Protein AF-A0A3Q0CGG8-F1 (afdb_monomer)

Mean predicted aligned error: 12.76 Å

Nearest PDB structures (foldseek):
  9c6l-assembly2_D  TM=8.093E-01  e=1.001E-08  Yasminevirus sp. GU-2018
  9c6m-assembly1_B  TM=7.847E-01  e=1.728E-08  Yasminevirus sp. GU-2018
  9c6m-assembly1_C  TM=7.342E-01  e=2.340E-08  Yasminevirus sp. GU-2018
  3psq-assembly2_B  TM=1.780E-01  e=1.552E+00  Streptococcus pyogenes serotype M1

Radius of gyration: 20.28 Å; Cα contacts (8 Å, |Δi|>4): 392; chains: 1; bounding box: 43×55×61 Å

Solvent-accessible surface area (backbone atoms only — not comparable to full-atom values): 15406 Å² total; per-residue (Å²): 131,83,64,74,51,63,44,26,54,49,70,79,73,59,51,52,41,74,96,72,97,70,86,81,80,77,81,84,77,78,78,92,79,82,86,84,85,84,84,81,84,75,87,78,84,75,93,71,96,78,80,92,69,94,70,82,63,80,65,85,78,79,85,77,87,41,77,74,81,54,52,86,82,35,79,91,40,44,72,61,41,56,27,41,42,78,90,81,40,31,30,36,33,46,44,66,36,92,85,45,90,75,34,30,29,38,29,53,42,53,49,78,80,46,52,78,38,43,33,20,61,46,23,35,91,36,88,84,22,54,58,53,32,43,38,95,91,41,68,34,61,30,34,27,56,68,67,69,56,60,61,82,86,73,62,60,101,42,74,68,43,42,50,49,34,45,71,73,34,66,82,30,30,54,60,26,39,32,36,40,32,81,86,73,50,50,50,66,51,42,36,62,82,71,76,40,83,76,69,50,97,73,24,39,68,30,59,26,30,28,35,30,48,37,81,52,91,86,52,98,71,87,63,57,82,88,39,53,68,42,54,48,51,77,45,46,74,42,72,38,76,23,49,43,70,56,71,80,79,132

Sequence (250 aa):
MSRLGSVQRKMPCVFVTEVKAEPSAKREHQVPGGVGCWARARPTLRCGPGALQNKVIEVTFPYITGWVPVEKNSKQYCWHSSVVNYEFGIALVLRHDPDEPGLLEISAVPLSELLEQTLELIGTNINGNPYGLGSKKYPLHFLIPHGAFQVRNLPALKHNDLLSWFEDCREGKIEGIVWHCGDGCLIKVHRHHLGLCWPLPDTYMNSKPVIVNMNLNKYDCAFDNECLFNQFLKIDKQKFDRLKDIMLDV

pLDDT: mean 72.42, std 25.02, range [21.66, 97.5]

Secondary structure (DSSP, 8-state):
---EEEEEE------B---------TTSS------PPP---------------------------------TT-TTTHHHHHSEETTTTEEEEEEE-SSSTT-EEEEEEEGGGGTT-BEEEEETTSTT-TT--S-SSS--EEEEETTSSB-SSPPPSSHHHHHHHHHH-STT-SSEEEEEETTS-EEEEEGGGGT--SS-SS-TTTTS-EEEE--GGG------TTSHHHHHHHTTT-EESSGGG-----

Foldseek 3Di:
DFDWDFKFFDDDFDAWDADDDDDDPPPPDDDDDDDDDDDDDDDPDDDDDDDPDPDQDFDDDPDDHDDDPPPCPDPVPVLQNLQADVVQQWGWAWAADPPDPQEIETEIDHVVVCHRFGKGKAWDPPPPRLLLHEYPVGIDIHIYTGRRGTDDDDFDPDLVSLLCCLPPPLQNLGQWMWIQTPVRTIGIDGLVSNVHDPSDPHGSQQQTKYAYAHVCPVPPDPDDCSGPSNQSVVQHGPIDNGNNPDYRDD

Structure (mmCIF, N/CA/C/O backbone):
data_AF-A0A3Q0CGG8-F1
#
_entry.id   AF-A0A3Q0CGG8-F1
#
loop_
_atom_site.group_PDB
_atom_site.id
_atom_site.type_symbol
_atom_site.label_atom_id
_atom_site.label_alt_id
_atom_site.label_comp_id
_atom_site.label_asym_id
_atom_site.label_entity_id
_atom_site.label_seq_id
_atom_site.pdbx_PDB_ins_code
_atom_site.Cartn_x
_atom_site.Cartn_y
_atom_site.Cartn_z
_atom_site.occupancy
_atom_site.B_iso_or_equiv
_atom_site.auth_seq_id
_atom_site.auth_comp_id
_atom_site.auth_asym_id
_atom_site.auth_atom_id
_atom_site.pdbx_PDB_model_num
ATOM 1 N N . MET A 1 1 ? 24.441 9.201 -20.270 1.00 42.69 1 MET A N 1
ATOM 2 C CA . MET A 1 1 ? 23.264 8.737 -19.507 1.00 42.69 1 MET A CA 1
ATOM 3 C C . MET A 1 1 ? 23.348 9.368 -18.133 1.00 42.69 1 MET A C 1
ATOM 5 O O . MET A 1 1 ? 24.339 9.135 -17.449 1.00 42.69 1 MET A O 1
ATOM 9 N N . SER A 1 2 ? 22.397 10.234 -17.780 1.00 47.12 2 SER A N 1
ATOM 10 C CA . SER A 1 2 ? 22.255 10.755 -16.416 1.00 47.12 2 SER A CA 1
ATOM 11 C C . SER A 1 2 ? 22.187 9.576 -15.439 1.00 47.12 2 SER A C 1
ATOM 13 O O . SER A 1 2 ? 21.594 8.540 -15.748 1.00 47.12 2 SER A O 1
ATOM 15 N N . ARG A 1 3 ? 22.873 9.676 -14.294 1.00 51.47 3 ARG A N 1
ATOM 16 C CA . ARG A 1 3 ? 22.827 8.622 -13.273 1.00 51.47 3 ARG A CA 1
ATOM 17 C C . ARG A 1 3 ? 21.412 8.598 -12.691 1.00 51.47 3 ARG A C 1
ATOM 19 O O . ARG A 1 3 ? 20.988 9.574 -12.075 1.00 51.47 3 ARG A O 1
ATOM 26 N N . LEU A 1 4 ? 20.691 7.504 -12.924 1.00 52.06 4 LEU A N 1
ATOM 27 C CA . LEU A 1 4 ? 19.404 7.241 -12.284 1.00 52.06 4 LEU A CA 1
ATOM 28 C C . LEU A 1 4 ? 19.644 7.074 -10.781 1.00 52.06 4 LEU A C 1
ATOM 30 O O . LEU A 1 4 ? 20.567 6.362 -10.384 1.00 52.06 4 LEU A O 1
ATOM 34 N N . GLY A 1 5 ? 18.850 7.760 -9.964 1.00 59.69 5 GLY A N 1
ATOM 35 C CA . GLY A 1 5 ? 18.873 7.646 -8.511 1.00 59.69 5 GLY A CA 1
ATOM 36 C C . GLY A 1 5 ? 17.892 6.586 -8.010 1.00 59.69 5 GLY A C 1
ATOM 37 O O . GLY A 1 5 ? 17.684 5.554 -8.650 1.00 59.69 5 GLY A O 1
ATOM 38 N N . SER A 1 6 ? 17.312 6.824 -6.833 1.00 67.44 6 SER A N 1
ATOM 39 C CA . SER A 1 6 ? 16.415 5.874 -6.173 1.00 67.44 6 SER A CA 1
ATOM 40 C C . SER A 1 6 ? 15.140 5.619 -6.980 1.00 67.44 6 SER A C 1
ATOM 42 O O . SER A 1 6 ? 14.651 6.476 -7.723 1.00 67.44 6 SER A O 1
ATOM 44 N N . VAL A 1 7 ? 14.590 4.414 -6.823 1.00 62.56 7 VAL A N 1
ATOM 45 C CA . VAL A 1 7 ? 13.396 3.980 -7.548 1.00 62.56 7 VAL A CA 1
ATOM 46 C C . VAL A 1 7 ? 12.324 3.569 -6.569 1.00 62.56 7 VAL A C 1
ATOM 48 O O . VAL A 1 7 ? 12.536 2.768 -5.657 1.00 62.56 7 VAL A O 1
ATOM 51 N N . GLN A 1 8 ? 11.150 4.134 -6.780 1.00 70.00 8 GLN A N 1
ATOM 52 C CA . GLN A 1 8 ? 9.995 3.921 -5.935 1.00 70.00 8 GLN A CA 1
ATOM 53 C C . GLN A 1 8 ? 8.867 3.336 -6.767 1.00 70.00 8 GLN A C 1
ATOM 55 O O . GLN A 1 8 ? 8.722 3.613 -7.962 1.00 70.00 8 GLN A O 1
ATOM 60 N N . ARG A 1 9 ? 8.036 2.527 -6.118 1.00 64.44 9 ARG A N 1
ATOM 61 C CA . ARG A 1 9 ? 6.768 2.118 -6.703 1.00 64.44 9 ARG A CA 1
ATOM 62 C C . ARG A 1 9 ? 5.898 3.355 -6.929 1.00 64.44 9 ARG A C 1
ATOM 64 O O . ARG A 1 9 ? 5.747 4.175 -6.027 1.00 64.44 9 ARG A O 1
ATOM 71 N N . LYS A 1 10 ? 5.253 3.453 -8.095 1.00 56.97 10 LYS A N 1
ATOM 72 C CA . LYS A 1 10 ? 4.158 4.407 -8.263 1.00 56.97 10 LYS A CA 1
ATOM 73 C C . LYS A 1 10 ? 2.966 3.910 -7.457 1.00 56.97 10 LYS A C 1
ATOM 75 O O . LYS A 1 10 ? 2.415 2.838 -7.720 1.00 56.97 10 LYS A O 1
ATOM 80 N N . MET A 1 11 ? 2.582 4.714 -6.487 1.00 56.97 11 MET A N 1
ATOM 81 C CA . MET A 1 11 ? 1.273 4.663 -5.872 1.00 56.97 11 MET A CA 1
ATOM 82 C C . MET A 1 11 ? 0.514 5.948 -6.250 1.00 56.97 11 MET A C 1
ATOM 84 O O . MET A 1 11 ? 1.140 6.960 -6.613 1.00 56.97 11 MET A O 1
ATOM 88 N N . PRO A 1 12 ? -0.821 5.904 -6.351 1.00 42.62 12 PRO A N 1
ATOM 89 C CA . PRO A 1 12 ? -1.597 7.096 -6.643 1.00 42.62 12 PRO A CA 1
ATOM 90 C C . PRO A 1 12 ? -1.679 7.988 -5.391 1.00 42.62 12 PRO A C 1
ATOM 92 O O . PRO A 1 12 ? -2.458 7.731 -4.479 1.00 42.62 12 PRO A O 1
ATOM 95 N N . CYS A 1 13 ? -0.860 9.044 -5.381 1.00 39.50 13 CYS A N 1
ATOM 96 C CA . CYS A 1 13 ? -0.643 9.909 -4.222 1.00 39.50 13 CYS A CA 1
ATOM 97 C C . CYS A 1 13 ? -1.776 10.913 -4.001 1.00 39.50 13 CYS A C 1
ATOM 99 O O . CYS A 1 13 ? -2.309 11.469 -4.966 1.00 39.50 13 CYS A O 1
ATOM 101 N N . VAL A 1 14 ? -2.055 11.218 -2.729 1.00 38.19 14 VAL A N 1
ATOM 102 C CA . VAL A 1 14 ? -3.017 12.240 -2.304 1.00 38.19 14 VAL A CA 1
ATOM 103 C C . VAL A 1 14 ? -2.503 12.915 -1.005 1.00 38.19 14 VAL A C 1
ATOM 105 O O . VAL A 1 14 ? -2.786 12.442 0.087 1.00 38.19 14 VAL A O 1
ATOM 108 N N . PHE A 1 15 ? -1.788 14.044 -1.174 1.00 40.25 15 PHE A N 1
ATOM 109 C CA . PHE A 1 15 ? -1.431 15.108 -0.194 1.00 40.25 15 PHE A CA 1
ATOM 110 C C . PHE A 1 15 ? -0.190 14.988 0.736 1.00 40.25 15 PHE A C 1
ATOM 112 O O . PHE A 1 15 ? 0.387 13.927 0.954 1.00 40.25 15 PHE A O 1
ATOM 119 N N . VAL A 1 16 ? 0.232 16.167 1.237 1.00 36.44 16 VAL A N 1
ATOM 120 C CA . VAL A 1 16 ? 1.409 16.490 2.083 1.00 36.44 16 VAL A CA 1
ATOM 121 C C . VAL A 1 16 ? 0.923 17.057 3.428 1.00 36.44 16 VAL A C 1
ATOM 123 O O . VAL A 1 16 ? -0.016 17.853 3.424 1.00 36.44 16 VAL A O 1
ATOM 126 N N . THR A 1 17 ? 1.555 16.704 4.556 1.00 33.47 17 THR A N 1
ATOM 127 C CA . THR A 1 17 ? 1.173 17.162 5.913 1.00 33.47 17 THR A CA 1
ATOM 128 C C . THR A 1 17 ? 2.247 18.016 6.628 1.00 33.47 17 THR A C 1
ATOM 130 O O . THR A 1 17 ? 3.376 17.586 6.819 1.00 33.47 17 THR A O 1
ATOM 133 N N . GLU A 1 18 ? 1.858 19.205 7.101 1.00 34.34 18 GLU A N 1
ATOM 134 C CA . GLU A 1 18 ? 2.540 20.186 7.997 1.00 34.34 18 GLU A CA 1
ATOM 135 C C . GLU A 1 18 ? 1.549 20.885 8.990 1.00 34.34 18 GLU A C 1
ATOM 137 O O . GLU A 1 18 ? 0.936 21.907 8.689 1.00 34.34 18 GLU A O 1
ATOM 142 N N . VAL A 1 19 ? 1.317 20.370 10.198 1.00 32.19 19 VAL A N 1
ATOM 143 C CA . VAL A 1 19 ? 0.316 20.989 11.099 1.00 32.19 19 VAL A CA 1
ATOM 144 C C . VAL A 1 19 ? 0.763 22.393 11.550 1.00 32.19 19 VAL A C 1
ATOM 146 O O . VAL A 1 19 ? 1.672 22.518 12.366 1.00 32.19 19 VAL A O 1
ATOM 149 N N . LYS A 1 20 ? 0.093 23.453 11.069 1.00 29.92 20 LYS A N 1
ATOM 150 C CA . LYS A 1 20 ? 0.252 24.836 11.555 1.00 29.92 20 LYS A CA 1
ATOM 151 C C . LYS A 1 20 ? -1.093 25.445 11.939 1.00 29.92 20 LYS A C 1
ATOM 153 O O . LYS A 1 20 ? -2.011 25.524 11.127 1.00 29.92 20 LYS A O 1
ATOM 158 N N . ALA A 1 21 ? -1.199 25.902 13.185 1.00 29.88 21 ALA A N 1
ATOM 159 C CA . ALA A 1 21 ? -2.308 26.729 13.641 1.00 29.88 21 ALA A CA 1
ATOM 160 C C . ALA A 1 21 ? -2.026 28.189 13.255 1.00 29.88 21 ALA A C 1
ATOM 162 O O . ALA A 1 21 ? -1.298 28.877 13.966 1.00 29.88 21 ALA A O 1
ATOM 163 N N . GLU A 1 22 ? -2.582 28.664 12.138 1.00 28.92 22 GLU A N 1
ATOM 164 C CA . GLU A 1 22 ? -2.515 30.086 11.774 1.00 28.92 22 GLU A CA 1
ATOM 165 C C . GLU A 1 22 ? -3.911 30.728 11.678 1.00 28.92 22 GLU A C 1
ATOM 167 O O . GLU A 1 22 ? -4.827 30.138 11.092 1.00 28.92 22 GLU A O 1
ATOM 172 N N . PRO A 1 23 ? -4.106 31.950 12.218 1.00 28.86 23 PRO A N 1
ATOM 173 C CA . PRO A 1 23 ? -5.325 32.724 12.011 1.00 28.86 23 PRO A CA 1
ATOM 174 C C . PRO A 1 23 ? -5.500 33.083 10.528 1.00 28.86 23 PRO A C 1
ATOM 176 O O . PRO A 1 23 ? -4.614 33.646 9.889 1.00 28.86 23 PRO A O 1
ATOM 179 N N . SER A 1 24 ? -6.668 32.773 9.963 1.00 32.66 24 SER A N 1
ATOM 180 C CA . SER A 1 24 ? -6.966 33.001 8.545 1.00 32.66 24 SER A CA 1
ATOM 181 C C . SER A 1 24 ? -7.125 34.493 8.219 1.00 32.66 24 SER A C 1
ATOM 183 O O . SER A 1 24 ? -8.159 35.085 8.516 1.00 32.66 24 SER A O 1
ATOM 185 N N . ALA A 1 25 ? -6.149 35.083 7.523 1.00 36.94 25 ALA A N 1
ATOM 186 C CA . ALA A 1 25 ? -6.249 36.437 6.957 1.00 36.94 25 ALA A CA 1
ATOM 187 C C . ALA A 1 25 ? -6.932 36.484 5.567 1.00 36.94 25 ALA A C 1
ATOM 189 O O . ALA A 1 25 ? -7.026 37.536 4.943 1.00 36.94 25 ALA A O 1
ATOM 190 N N . LYS A 1 26 ? -7.423 35.353 5.037 1.00 33.88 26 LYS A N 1
ATOM 191 C CA . LYS A 1 26 ? -7.908 35.256 3.641 1.00 33.88 26 LYS A CA 1
ATOM 192 C C . LYS A 1 26 ? -9.395 35.583 3.426 1.00 33.88 26 LYS A C 1
ATOM 194 O O . LYS A 1 26 ? -9.895 35.380 2.322 1.00 33.88 26 LYS A O 1
ATOM 199 N N . ARG A 1 27 ? -10.116 36.099 4.429 1.00 39.91 27 ARG A N 1
ATOM 200 C CA . ARG A 1 27 ? -11.557 36.410 4.297 1.00 39.91 27 ARG A CA 1
ATOM 201 C C . ARG A 1 27 ? -11.890 37.800 3.745 1.00 39.91 27 ARG A C 1
ATOM 203 O O . ARG A 1 27 ? -13.068 38.081 3.580 1.00 39.91 27 ARG A O 1
ATOM 210 N N . GLU A 1 28 ? -10.918 38.654 3.430 1.00 34.25 28 GLU A N 1
ATOM 211 C CA . GLU A 1 28 ? -11.246 40.028 3.011 1.00 34.25 28 GLU A CA 1
ATOM 212 C C . GLU A 1 28 ? -11.469 40.217 1.498 1.00 34.25 28 GLU A C 1
ATOM 214 O O . GLU A 1 28 ? -12.032 41.232 1.111 1.00 34.25 28 GLU A O 1
ATOM 219 N N . HIS A 1 29 ? -11.064 39.281 0.624 1.00 33.12 29 HIS A N 1
ATOM 220 C CA . HIS A 1 29 ? -10.959 39.581 -0.822 1.00 33.12 29 HIS A CA 1
ATOM 221 C C . HIS A 1 29 ? -11.596 38.556 -1.783 1.00 33.12 29 HIS A C 1
ATOM 223 O O . HIS A 1 29 ? -11.268 38.550 -2.969 1.00 33.12 29 HIS A O 1
ATOM 229 N N . GLN A 1 30 ? -12.522 37.699 -1.338 1.00 28.81 30 GLN A N 1
ATOM 230 C CA . GLN A 1 30 ? -13.277 36.852 -2.276 1.00 28.81 30 GLN A CA 1
ATOM 231 C C . GLN A 1 30 ? -14.632 37.468 -2.635 1.00 28.81 30 GLN A C 1
ATOM 233 O O . GLN A 1 30 ? -15.574 37.454 -1.848 1.00 28.81 30 GLN A O 1
ATOM 238 N N . VAL A 1 31 ? -14.718 37.985 -3.864 1.00 28.20 31 VAL A N 1
ATOM 239 C CA . VAL A 1 31 ? -15.980 38.329 -4.529 1.00 28.20 31 VAL A CA 1
ATOM 240 C C . VAL A 1 31 ? -16.682 37.021 -4.930 1.00 28.20 31 VAL A C 1
ATOM 242 O O . VAL A 1 31 ? -16.033 36.151 -5.517 1.00 28.20 31 VAL A O 1
ATOM 245 N N . PRO A 1 32 ? -17.980 36.832 -4.635 1.00 38.81 32 PRO A N 1
ATOM 246 C CA . PRO A 1 32 ? -18.670 35.588 -4.946 1.00 38.81 32 PRO A CA 1
ATOM 247 C C . PRO A 1 32 ? -19.080 35.563 -6.423 1.00 38.81 32 PRO A C 1
ATOM 249 O O . PRO A 1 32 ? -19.942 36.328 -6.850 1.00 38.81 32 PRO A O 1
ATOM 252 N N . GLY A 1 33 ? -18.499 34.658 -7.213 1.00 26.14 33 GLY A N 1
ATOM 253 C CA . GLY A 1 33 ? -19.004 34.390 -8.558 1.00 26.14 33 GLY A CA 1
ATOM 254 C C . GLY A 1 33 ? -18.169 33.407 -9.373 1.00 26.14 33 GLY A C 1
ATOM 255 O O . GLY A 1 33 ? -16.996 33.653 -9.625 1.00 26.14 33 GLY A O 1
ATOM 256 N N . GLY A 1 34 ? -18.816 32.345 -9.866 1.00 24.52 34 GLY A N 1
ATOM 257 C CA . GLY A 1 34 ? -18.419 31.712 -11.130 1.00 24.52 34 GLY A CA 1
ATOM 258 C C . GLY A 1 34 ? -17.929 30.262 -11.084 1.00 24.52 34 GLY A C 1
ATOM 259 O O . GLY A 1 34 ? -16.735 30.007 -11.081 1.00 24.52 34 GLY A O 1
ATOM 260 N N . VAL A 1 35 ? -18.887 29.328 -11.137 1.00 29.62 35 VAL A N 1
ATOM 261 C CA . VAL A 1 35 ? -18.930 28.133 -12.014 1.00 29.62 35 VAL A CA 1
ATOM 262 C C . VAL A 1 35 ? -17.600 27.394 -12.278 1.00 29.62 35 VAL A C 1
ATOM 264 O O . VAL A 1 35 ? -16.840 27.734 -13.180 1.00 29.62 35 VAL A O 1
ATOM 267 N N . GLY A 1 36 ? -17.383 26.289 -11.555 1.00 24.77 36 GLY A N 1
ATOM 268 C CA . GLY A 1 36 ? -16.295 25.338 -11.799 1.00 24.77 36 GLY A CA 1
ATOM 269 C C . GLY A 1 36 ? -16.572 24.386 -12.971 1.00 24.77 36 GLY A C 1
ATOM 270 O O . GLY A 1 36 ? -17.615 23.730 -13.029 1.00 24.77 36 GLY A O 1
ATOM 271 N N . CYS A 1 37 ? -15.612 24.306 -13.896 1.00 21.80 37 CYS A N 1
ATOM 272 C CA . CYS A 1 37 ? -15.600 23.395 -15.039 1.00 21.80 37 CYS A CA 1
ATOM 273 C C . CYS A 1 37 ? -15.543 21.918 -14.619 1.00 21.80 37 CYS A C 1
ATOM 275 O O . CYS A 1 37 ? -14.721 21.495 -13.810 1.00 21.80 37 CYS A O 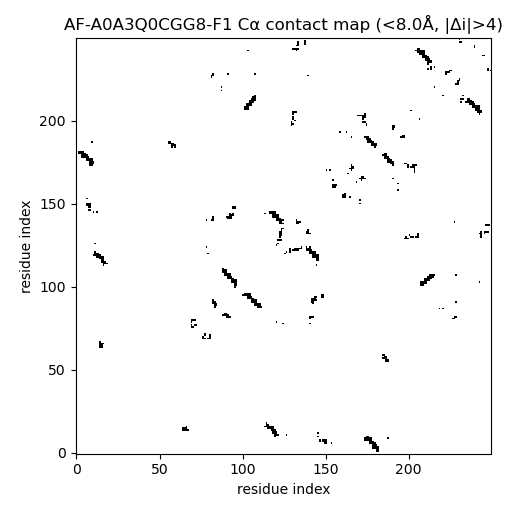1
ATOM 277 N N . TRP A 1 38 ? -16.397 21.123 -15.258 1.00 25.88 38 TRP A N 1
ATOM 278 C CA . TRP A 1 38 ? -16.465 19.671 -15.158 1.00 25.88 38 TRP A CA 1
ATOM 279 C C . TRP A 1 38 ? -15.356 19.012 -15.986 1.00 25.88 38 TRP A C 1
ATOM 281 O O . TRP A 1 38 ? -15.304 19.214 -17.197 1.00 25.88 38 TRP A O 1
ATOM 291 N N . ALA A 1 39 ? -14.556 18.125 -15.391 1.00 24.20 39 ALA A N 1
ATOM 292 C CA . ALA A 1 39 ? -13.779 17.137 -16.143 1.00 24.20 39 ALA A CA 1
ATOM 293 C C . ALA A 1 39 ? -14.413 15.753 -15.954 1.00 24.20 39 ALA A C 1
ATOM 295 O O . ALA A 1 39 ? -14.109 15.004 -15.029 1.00 24.20 39 ALA A O 1
ATOM 296 N N . ARG A 1 40 ? -15.360 15.437 -16.839 1.00 25.58 40 ARG A N 1
ATOM 297 C CA . ARG A 1 40 ? -16.009 14.131 -16.948 1.00 25.58 40 ARG A CA 1
ATOM 298 C C . ARG A 1 40 ? -15.177 13.275 -17.910 1.00 25.58 40 ARG A C 1
ATOM 300 O O . ARG A 1 40 ? -15.387 13.347 -19.115 1.00 25.58 40 ARG A O 1
ATOM 307 N N . ALA A 1 41 ? -14.246 12.465 -17.412 1.00 26.73 41 ALA A N 1
ATOM 308 C CA . ALA A 1 41 ? -13.575 11.466 -18.246 1.00 26.73 41 ALA A CA 1
ATOM 309 C C . ALA A 1 41 ? -14.429 10.187 -18.291 1.00 26.73 41 ALA A C 1
ATOM 311 O O . ALA A 1 41 ? -14.381 9.355 -17.389 1.00 26.73 41 ALA A O 1
ATOM 312 N N . ARG A 1 42 ? -15.262 10.041 -19.330 1.00 24.50 42 ARG A N 1
ATOM 313 C CA . ARG A 1 42 ? -15.828 8.735 -19.703 1.00 24.50 42 ARG A CA 1
ATOM 314 C C . ARG A 1 42 ? -14.734 7.933 -20.423 1.00 24.50 42 ARG A C 1
ATOM 316 O O . ARG A 1 42 ? -14.218 8.442 -21.416 1.00 24.50 42 ARG A O 1
ATOM 323 N N . PRO A 1 43 ? -14.414 6.693 -20.023 1.00 30.67 43 PRO A N 1
ATOM 324 C CA . PRO A 1 43 ? -13.588 5.827 -20.845 1.00 30.67 43 PRO A CA 1
ATOM 325 C C . PRO A 1 43 ? -14.485 5.164 -21.895 1.00 30.67 43 PRO A C 1
ATOM 327 O O . PRO A 1 43 ? -15.119 4.144 -21.646 1.00 30.67 43 PRO A O 1
ATOM 330 N N . THR A 1 44 ? -14.562 5.749 -23.088 1.00 26.75 44 THR A N 1
ATOM 331 C CA . THR A 1 44 ? -14.926 4.990 -24.291 1.00 26.75 44 THR A CA 1
ATOM 332 C C . THR A 1 44 ? -13.641 4.533 -24.960 1.00 26.75 44 THR A C 1
ATOM 334 O O . THR A 1 44 ? -13.082 5.233 -25.798 1.00 26.75 44 THR A O 1
ATOM 337 N N . LEU A 1 45 ? -13.159 3.357 -24.555 1.00 31.16 45 LEU A N 1
ATOM 338 C CA . LEU A 1 45 ? -12.120 2.614 -25.261 1.00 31.16 45 LEU A CA 1
ATOM 339 C C . LEU A 1 45 ? -12.717 2.076 -26.570 1.00 31.16 45 LEU A C 1
ATOM 341 O O . LEU A 1 45 ? -13.531 1.157 -26.555 1.00 31.16 45 LEU A O 1
ATOM 345 N N . ARG A 1 46 ? -12.304 2.632 -27.712 1.00 24.62 46 ARG A N 1
ATOM 346 C CA . ARG A 1 46 ? -12.196 1.852 -28.950 1.00 24.62 46 ARG A CA 1
ATOM 347 C C . ARG A 1 46 ? -10.714 1.612 -29.186 1.00 24.62 46 ARG A C 1
ATOM 349 O O . ARG A 1 46 ? -9.972 2.555 -29.441 1.00 24.62 46 ARG A O 1
ATOM 356 N N . CYS A 1 47 ? -10.298 0.356 -29.071 1.00 29.97 47 CYS A N 1
ATOM 357 C CA . CYS A 1 47 ? -8.980 -0.087 -29.498 1.00 29.97 47 CYS A CA 1
ATOM 358 C C . CYS A 1 47 ? -8.906 0.013 -31.027 1.00 29.97 47 CYS A C 1
ATOM 360 O O . CYS A 1 47 ? -9.625 -0.696 -31.728 1.00 29.97 47 CYS A O 1
ATOM 362 N N . GLY A 1 48 ? -8.056 0.905 -31.530 1.00 26.22 48 GLY A N 1
ATOM 363 C CA . GLY A 1 48 ? -7.600 0.916 -32.917 1.00 26.22 48 GLY A CA 1
ATOM 364 C C . GLY A 1 48 ? -6.099 0.608 -32.947 1.00 26.22 48 GLY A C 1
ATOM 365 O O . GLY A 1 48 ? -5.376 1.127 -32.094 1.00 26.22 48 GLY A O 1
ATOM 366 N N . PRO A 1 49 ? -5.610 -0.235 -33.870 1.00 32.91 49 PRO A N 1
ATOM 367 C CA . PRO A 1 49 ? -4.191 -0.537 -33.973 1.00 32.91 49 PRO A CA 1
ATOM 368 C C . PRO A 1 49 ? -3.496 0.608 -34.718 1.00 32.91 49 PRO A C 1
ATOM 370 O O . PRO A 1 49 ? -3.712 0.798 -35.912 1.00 32.91 49 PRO A O 1
ATOM 373 N N . GLY A 1 50 ? -2.672 1.394 -34.027 1.00 29.17 50 GLY A N 1
ATOM 374 C CA . GLY A 1 50 ? -1.890 2.428 -34.700 1.00 29.17 50 GLY A CA 1
ATOM 375 C C . GLY A 1 50 ? -1.095 3.329 -33.764 1.00 29.17 50 GLY A C 1
ATOM 376 O O . GLY A 1 50 ? -1.672 4.123 -33.033 1.00 29.17 50 GLY A O 1
ATOM 377 N N . ALA A 1 51 ? 0.231 3.235 -33.883 1.00 27.36 51 ALA A N 1
ATOM 378 C CA . ALA A 1 51 ? 1.250 4.167 -33.392 1.00 27.36 51 ALA A CA 1
ATOM 379 C C . ALA A 1 51 ? 1.524 4.197 -31.871 1.00 27.36 51 ALA A C 1
ATOM 381 O O . ALA A 1 51 ? 1.230 5.163 -31.170 1.00 27.36 51 ALA A O 1
ATOM 382 N N . LEU A 1 52 ? 2.245 3.177 -31.388 1.00 30.75 52 LEU A N 1
ATOM 383 C CA . LEU A 1 52 ? 3.160 3.326 -30.250 1.00 30.75 52 LEU A CA 1
ATOM 384 C C . LEU A 1 52 ? 4.337 4.212 -30.687 1.00 30.75 52 LEU A C 1
ATOM 386 O O . LEU A 1 52 ? 5.317 3.733 -31.251 1.00 30.75 52 LEU A O 1
ATOM 390 N N . GLN A 1 53 ? 4.236 5.519 -30.456 1.00 27.22 53 GLN A N 1
ATOM 391 C CA . GLN A 1 53 ? 5.413 6.381 -30.430 1.00 27.22 53 GLN A CA 1
ATOM 392 C C . GLN A 1 53 ? 5.900 6.448 -28.985 1.00 27.22 53 GLN A C 1
ATOM 394 O O . GLN A 1 53 ? 5.148 6.855 -28.102 1.00 27.22 53 GLN A O 1
ATOM 399 N N . ASN A 1 54 ? 7.147 6.021 -28.767 1.00 28.27 54 ASN A N 1
ATOM 400 C CA . ASN A 1 54 ? 7.892 6.115 -27.511 1.00 28.27 54 ASN A CA 1
ATOM 401 C C . ASN A 1 54 ? 7.829 7.543 -26.946 1.00 28.27 54 ASN A C 1
ATOM 403 O O . ASN A 1 54 ? 8.695 8.369 -27.227 1.00 28.27 54 ASN A O 1
ATOM 407 N N . LYS A 1 55 ? 6.803 7.853 -26.155 1.00 24.55 55 LYS A N 1
ATOM 408 C CA . LYS A 1 55 ? 6.738 9.083 -25.371 1.00 24.55 55 LYS A CA 1
ATOM 409 C C . LYS A 1 55 ? 7.150 8.747 -23.950 1.00 24.55 55 LYS A C 1
ATOM 411 O O . LYS A 1 55 ? 6.360 8.233 -23.165 1.00 24.55 55 LYS A O 1
ATOM 416 N N . VAL A 1 56 ? 8.403 9.054 -23.628 1.00 28.77 56 VAL A N 1
ATOM 417 C CA . VAL A 1 56 ? 8.792 9.322 -22.244 1.00 28.77 56 VAL A CA 1
ATOM 418 C C . VAL A 1 56 ? 8.034 10.587 -21.853 1.00 28.77 56 VAL A C 1
ATOM 420 O O . VAL A 1 56 ? 8.245 11.644 -22.442 1.00 28.77 56 VAL A O 1
ATOM 423 N N . ILE A 1 57 ? 7.065 10.460 -20.950 1.00 31.88 57 ILE A N 1
ATOM 424 C CA . ILE A 1 57 ? 6.304 11.607 -20.459 1.00 31.88 57 ILE A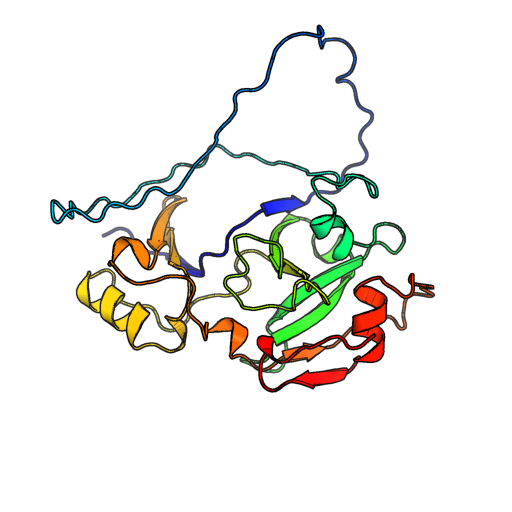 CA 1
ATOM 425 C C . ILE A 1 57 ? 7.163 12.275 -19.384 1.00 31.88 57 ILE A C 1
ATOM 427 O O . ILE A 1 57 ? 7.220 11.798 -18.250 1.00 31.88 57 ILE A O 1
ATOM 431 N N . GLU A 1 58 ? 7.844 13.360 -19.742 1.00 24.80 58 GLU A N 1
ATOM 432 C CA . GLU A 1 58 ? 8.408 14.289 -18.764 1.00 24.80 58 GLU A CA 1
ATOM 433 C C . GLU A 1 58 ? 7.245 14.995 -18.059 1.00 24.80 58 GLU A C 1
ATOM 435 O O . GLU A 1 58 ? 6.450 15.695 -18.687 1.00 24.80 58 GLU A O 1
ATOM 440 N N . VAL A 1 59 ? 7.095 14.761 -16.754 1.00 28.61 59 VAL A N 1
ATOM 441 C CA . VAL A 1 59 ? 6.078 15.433 -15.937 1.00 28.61 59 VAL A CA 1
ATOM 442 C C . VAL A 1 59 ? 6.781 16.375 -14.973 1.00 28.61 59 VAL A C 1
ATOM 444 O O . VAL A 1 59 ? 7.279 15.951 -13.931 1.00 28.61 59 VAL A O 1
ATOM 447 N N . THR A 1 60 ? 6.786 17.661 -15.306 1.00 21.66 60 THR A N 1
ATOM 448 C CA . THR A 1 60 ? 7.187 18.733 -14.393 1.00 21.66 60 THR A CA 1
ATOM 449 C C . THR A 1 60 ? 6.016 19.023 -13.457 1.00 21.66 60 THR A C 1
ATOM 451 O O . THR A 1 60 ? 4.949 19.431 -13.914 1.00 21.66 60 THR A O 1
ATOM 454 N N . PHE A 1 61 ? 6.175 18.798 -12.152 1.00 31.02 61 PHE A N 1
ATOM 455 C CA . PHE A 1 61 ? 5.168 19.199 -11.166 1.00 31.02 61 PHE A CA 1
ATOM 456 C C . PHE A 1 61 ? 5.459 20.631 -10.702 1.00 31.02 61 PHE A C 1
ATOM 458 O O . PHE A 1 61 ? 6.451 20.836 -10.003 1.00 31.02 61 PHE A O 1
ATOM 465 N N . PRO A 1 62 ? 4.618 21.632 -11.020 1.00 25.61 62 PRO A N 1
ATOM 466 C CA . PRO A 1 62 ? 4.526 22.805 -10.169 1.00 25.61 62 PRO A CA 1
ATOM 467 C C . PRO A 1 62 ? 3.873 22.346 -8.860 1.00 25.61 62 PRO A C 1
ATOM 469 O O . PRO A 1 62 ? 2.780 21.783 -8.864 1.00 25.61 62 PRO A O 1
ATOM 472 N N . TYR A 1 63 ? 4.593 22.505 -7.754 1.00 26.73 63 TYR A N 1
ATOM 473 C CA . TYR A 1 63 ? 4.181 22.152 -6.399 1.00 26.73 63 TYR A CA 1
ATOM 474 C C . TYR A 1 63 ? 2.722 22.547 -6.119 1.00 26.73 63 TYR A C 1
ATOM 476 O O . TYR A 1 63 ? 2.400 23.728 -6.018 1.00 26.73 63 TYR A O 1
ATOM 484 N N . ILE A 1 64 ? 1.838 21.559 -5.965 1.00 27.56 64 ILE A N 1
ATOM 485 C CA . ILE A 1 64 ? 0.534 21.754 -5.326 1.00 27.56 64 ILE A CA 1
ATOM 486 C C . ILE A 1 64 ? 0.645 21.113 -3.946 1.00 27.56 64 ILE A C 1
ATOM 488 O O . ILE A 1 64 ? 0.344 19.937 -3.749 1.00 27.56 64 ILE A O 1
ATOM 492 N N . THR A 1 65 ? 1.145 21.895 -2.993 1.00 29.27 65 THR A N 1
ATOM 493 C CA . THR A 1 65 ? 1.015 21.639 -1.559 1.00 29.27 65 THR A CA 1
ATOM 494 C C . THR A 1 65 ? -0.437 21.906 -1.180 1.00 29.27 65 THR A C 1
ATOM 496 O O . THR A 1 65 ? -0.877 23.045 -1.043 1.00 29.27 65 THR A O 1
ATOM 499 N N . GLY A 1 66 ? -1.223 20.836 -1.107 1.00 32.19 66 GLY A N 1
ATOM 500 C CA . GLY A 1 66 ? -2.640 20.901 -0.783 1.00 32.19 66 GLY A CA 1
ATOM 501 C C . GLY A 1 66 ? -2.922 20.172 0.515 1.00 32.19 66 GLY A C 1
ATOM 502 O O . GLY A 1 66 ? -2.797 18.957 0.582 1.00 32.19 66 GLY A O 1
ATOM 503 N N . TRP A 1 67 ? -3.341 20.914 1.527 1.00 40.78 67 TRP A N 1
ATOM 504 C CA . TRP A 1 67 ? -4.132 20.373 2.616 1.00 40.78 67 TRP A CA 1
ATOM 505 C C . TRP A 1 67 ? -5.494 19.994 2.073 1.00 40.78 67 TRP A C 1
ATOM 507 O O . TRP A 1 67 ? -6.157 20.834 1.465 1.00 40.78 67 TRP A O 1
ATOM 517 N N . VAL A 1 68 ? -5.962 18.789 2.367 1.00 41.69 68 VAL A N 1
ATOM 518 C CA . VAL A 1 68 ? -7.402 18.603 2.503 1.00 41.69 68 VAL A CA 1
ATOM 519 C C . VAL A 1 68 ? -7.663 18.488 3.991 1.00 41.69 68 VAL A C 1
ATOM 521 O O . VAL A 1 68 ? -7.433 17.424 4.564 1.00 41.69 68 VAL A O 1
ATOM 524 N N . PRO A 1 69 ? -8.109 19.579 4.644 1.00 47.62 69 PRO A N 1
ATOM 525 C CA . PRO A 1 69 ? -8.838 19.442 5.884 1.00 47.62 69 PRO A CA 1
ATOM 526 C C . PRO A 1 69 ? -10.008 18.536 5.543 1.00 47.62 69 PRO A C 1
ATOM 528 O O . PRO A 1 69 ? -10.926 18.912 4.809 1.00 47.62 69 PRO A O 1
ATOM 531 N N . VAL A 1 70 ? -9.931 17.300 6.006 1.00 53.97 70 VAL A N 1
ATOM 532 C CA . VAL A 1 70 ? -11.068 16.414 5.925 1.00 53.97 70 VAL A CA 1
ATOM 533 C C . VAL A 1 70 ? -11.973 16.895 7.034 1.00 53.97 70 VAL A C 1
ATOM 535 O O . VAL A 1 70 ? -11.872 16.443 8.172 1.00 53.97 70 VAL A O 1
ATOM 538 N N . GLU A 1 71 ? -12.791 17.909 6.745 1.00 57.66 71 GLU A N 1
ATOM 539 C CA . GLU A 1 71 ? -13.887 18.241 7.642 1.00 57.66 71 GLU A CA 1
ATOM 540 C C . GLU A 1 71 ? -14.563 16.912 7.980 1.00 57.66 71 GLU A C 1
ATOM 542 O O . GLU A 1 71 ? -14.923 16.165 7.069 1.00 57.66 71 GLU A O 1
ATOM 547 N N . LYS A 1 72 ? -14.673 16.585 9.274 1.00 60.88 72 LYS A N 1
ATOM 548 C CA . LYS A 1 72 ? -15.140 15.272 9.760 1.00 60.88 72 LYS A CA 1
ATOM 549 C C . LYS A 1 72 ? -16.445 14.823 9.085 1.00 60.88 72 LYS A C 1
ATOM 551 O O . LYS A 1 72 ? -16.694 13.635 8.928 1.00 60.88 72 LYS A O 1
ATOM 556 N N . ASN A 1 73 ? -17.245 15.793 8.640 1.00 67.62 73 ASN A N 1
ATOM 557 C CA . ASN A 1 73 ? -18.551 15.601 8.022 1.00 67.62 73 ASN A CA 1
ATOM 558 C C . ASN A 1 73 ? -18.560 15.820 6.494 1.00 67.62 73 ASN A C 1
ATOM 560 O O . ASN A 1 73 ? -19.629 15.809 5.877 1.00 67.62 73 ASN A O 1
ATOM 564 N N . SER A 1 74 ? -17.403 16.021 5.854 1.00 69.19 74 SER A N 1
ATOM 565 C CA . SER A 1 74 ? -17.313 16.177 4.403 1.00 69.19 74 SER A CA 1
ATOM 566 C C . SER A 1 74 ? -17.533 14.840 3.711 1.00 69.19 74 SER A C 1
ATOM 568 O O . SER A 1 74 ? -16.666 13.966 3.665 1.00 69.19 74 SER A O 1
ATOM 570 N N . LYS A 1 75 ? -18.703 14.705 3.084 1.00 73.62 75 LYS A N 1
ATOM 571 C CA . LYS A 1 75 ? -19.045 13.532 2.268 1.00 73.62 75 LYS A CA 1
ATOM 572 C C . LYS A 1 75 ? -18.092 13.329 1.090 1.00 73.62 75 LYS A C 1
ATOM 574 O O . LYS A 1 75 ? -17.933 12.204 0.635 1.00 73.62 75 LYS A O 1
ATOM 579 N N . GLN A 1 76 ? -17.465 14.398 0.595 1.00 68.25 76 GLN A N 1
ATOM 580 C CA . GLN A 1 76 ? -16.533 14.318 -0.529 1.00 68.25 76 GLN A CA 1
ATOM 581 C C . GLN A 1 76 ? -15.234 13.595 -0.150 1.00 68.25 76 GLN A C 1
ATOM 583 O O . GLN A 1 76 ? -14.623 12.949 -1.000 1.00 68.25 76 GLN A O 1
ATOM 588 N N . TYR A 1 77 ? -14.828 13.677 1.118 1.00 70.69 77 TYR A N 1
ATOM 589 C CA . TYR A 1 77 ? -13.535 13.185 1.583 1.00 70.69 77 TYR A CA 1
ATOM 590 C C . TYR A 1 77 ? -13.647 12.174 2.728 1.00 70.69 77 TYR A C 1
ATOM 592 O O . TYR A 1 77 ? -12.644 11.876 3.370 1.00 70.69 77 TYR A O 1
ATOM 600 N N . CYS A 1 78 ? -14.829 11.594 2.947 1.00 77.81 78 CYS A N 1
ATOM 601 C CA . CYS A 1 78 ? -15.120 10.698 4.071 1.00 77.81 78 CYS A CA 1
ATOM 602 C C . CYS A 1 78 ? -14.126 9.531 4.232 1.00 77.81 78 CYS A C 1
ATOM 604 O O . CYS A 1 78 ? -13.847 9.113 5.352 1.00 77.81 78 CYS A O 1
ATOM 606 N N . TRP A 1 79 ? -13.520 9.043 3.145 1.00 82.69 79 TRP A N 1
ATOM 607 C CA . TRP A 1 79 ? -12.493 7.994 3.198 1.00 82.69 79 TRP A CA 1
ATOM 608 C C . TRP A 1 79 ? -11.202 8.447 3.885 1.00 82.69 79 TRP A C 1
ATOM 610 O O . TRP A 1 79 ? -10.567 7.654 4.569 1.00 82.69 79 TRP A O 1
ATOM 620 N N . HIS A 1 80 ? -10.835 9.722 3.769 1.00 79.75 80 HIS A N 1
ATOM 621 C CA . HIS A 1 80 ? -9.686 10.264 4.491 1.00 79.75 80 HIS A CA 1
ATOM 622 C C . HIS A 1 80 ? -9.993 10.364 5.995 1.00 79.75 80 HIS A C 1
ATOM 624 O O . HIS A 1 80 ? -9.141 10.040 6.814 1.00 79.75 80 HIS A O 1
ATOM 630 N N . SER A 1 81 ? -11.231 10.715 6.371 1.00 80.75 81 SER A N 1
ATOM 631 C CA . SER A 1 81 ? -11.667 10.704 7.778 1.00 80.75 81 SER A CA 1
ATOM 632 C C . SER A 1 81 ? -11.730 9.293 8.360 1.00 80.75 81 SER A C 1
ATOM 634 O O . SER A 1 81 ? -11.628 9.140 9.568 1.00 80.75 81 SER A O 1
ATOM 636 N N . SER A 1 82 ? -11.882 8.255 7.529 1.00 87.25 82 SER A N 1
ATOM 637 C CA . SER A 1 82 ? -11.923 6.869 8.016 1.00 87.25 82 SER A CA 1
ATOM 638 C C . SER A 1 82 ? -10.573 6.362 8.536 1.00 87.25 82 SER A C 1
ATOM 640 O O . SER A 1 82 ? -10.544 5.449 9.356 1.00 87.25 82 SER A O 1
ATOM 642 N N . VAL A 1 83 ? -9.466 6.977 8.099 1.00 90.19 83 VAL A N 1
ATOM 643 C CA . VAL A 1 83 ? -8.091 6.576 8.449 1.00 90.19 83 VAL A CA 1
ATOM 644 C C . VAL A 1 83 ? -7.377 7.578 9.350 1.00 90.19 83 VAL A C 1
ATOM 646 O O . VAL A 1 83 ? -6.225 7.354 9.708 1.00 90.19 83 VAL A O 1
ATOM 649 N N . VAL A 1 84 ? -8.037 8.676 9.727 1.00 87.12 84 VAL A N 1
ATOM 650 C CA . VAL A 1 84 ? -7.489 9.705 10.617 1.00 87.12 84 VAL A CA 1
ATOM 651 C C . VAL A 1 84 ? -8.472 9.975 11.742 1.00 87.12 84 VAL A C 1
ATOM 653 O O . VAL A 1 84 ? -9.616 10.357 11.503 1.00 87.12 84 VAL A O 1
ATOM 656 N N . ASN A 1 85 ? -8.005 9.843 12.978 1.00 84.56 85 ASN A N 1
ATOM 657 C CA . ASN A 1 85 ? -8.740 10.268 14.154 1.00 84.56 85 ASN A CA 1
ATOM 658 C C . ASN A 1 85 ? -8.068 11.511 14.752 1.00 84.56 85 ASN A C 1
ATOM 660 O O . ASN A 1 85 ? -7.048 11.421 15.431 1.00 84.56 85 ASN A O 1
ATOM 664 N N . TYR A 1 86 ? -8.652 12.682 14.488 1.00 79.94 86 TYR A N 1
ATOM 665 C CA . TYR A 1 86 ? -8.138 13.967 14.975 1.00 79.94 86 TYR A CA 1
ATOM 666 C C . TYR A 1 86 ? -8.314 14.173 16.482 1.00 79.94 86 TYR A C 1
ATOM 668 O O . TYR A 1 86 ? -7.569 14.951 17.064 1.00 79.94 86 TYR A O 1
ATOM 676 N N . GLU A 1 87 ? -9.280 13.497 17.106 1.00 81.94 87 GLU A N 1
ATOM 677 C CA . GLU A 1 87 ? -9.537 13.603 18.547 1.00 81.94 87 GLU A CA 1
ATOM 678 C C . GLU A 1 87 ? -8.405 12.959 19.348 1.00 81.94 87 GLU A C 1
ATOM 680 O O . GLU A 1 87 ? -7.868 13.573 20.264 1.00 81.94 87 GLU A O 1
ATOM 685 N N . PHE A 1 88 ? -7.973 11.767 18.932 1.00 82.75 88 PHE A N 1
ATOM 686 C CA . PHE A 1 88 ? -6.834 11.075 19.542 1.00 82.75 88 PHE A CA 1
ATOM 687 C C . PHE A 1 88 ? -5.494 11.401 18.871 1.00 82.75 88 PHE A C 1
ATOM 689 O O . PHE A 1 88 ? -4.450 10.930 19.316 1.00 82.75 88 PHE A O 1
ATOM 696 N N . GLY A 1 89 ? -5.506 12.205 17.804 1.00 84.00 89 GLY A N 1
ATOM 697 C CA . GLY A 1 89 ? -4.304 12.597 17.075 1.00 84.00 89 GLY A CA 1
ATOM 698 C C . GLY A 1 89 ? -3.561 11.412 16.459 1.00 84.00 89 GLY A C 1
ATOM 699 O O . GLY A 1 89 ? -2.332 11.395 16.487 1.00 84.00 89 GLY A O 1
ATOM 700 N N . ILE A 1 90 ? -4.285 10.431 15.912 1.00 87.06 90 ILE A N 1
ATOM 701 C CA . ILE A 1 90 ? -3.720 9.205 15.323 1.00 87.06 90 ILE A CA 1
ATOM 702 C C . ILE A 1 90 ? -4.194 8.969 13.886 1.00 87.06 90 ILE A C 1
ATOM 704 O O . ILE A 1 90 ? -5.241 9.457 13.458 1.00 87.06 90 ILE A O 1
ATOM 708 N N . ALA A 1 91 ? -3.433 8.166 13.152 1.00 90.56 91 ALA A N 1
ATOM 709 C CA . ALA A 1 91 ? -3.723 7.740 11.792 1.00 90.56 91 ALA A CA 1
ATOM 710 C C . ALA A 1 91 ? -3.465 6.242 11.605 1.00 90.56 91 ALA A C 1
ATOM 712 O O . ALA A 1 91 ? -2.546 5.687 12.204 1.00 90.56 91 ALA A O 1
ATOM 713 N N . LEU A 1 92 ? -4.258 5.601 10.746 1.00 93.81 92 LEU A N 1
ATOM 714 C CA . LEU A 1 92 ? -4.084 4.207 10.359 1.00 93.81 92 LEU A CA 1
ATOM 715 C C . LEU A 1 92 ? -3.142 4.117 9.153 1.00 93.81 92 LEU A C 1
ATOM 717 O O . LEU A 1 92 ? -3.462 4.584 8.055 1.00 93.81 92 LEU A O 1
ATOM 721 N N . VAL A 1 93 ? -1.978 3.510 9.364 1.00 94.62 93 VAL A N 1
ATOM 722 C CA . VAL A 1 93 ? -0.877 3.470 8.398 1.00 94.62 93 VAL A CA 1
ATOM 723 C C . VAL A 1 93 ? -0.547 2.035 8.005 1.00 94.62 93 VAL A C 1
ATOM 725 O O . VAL A 1 93 ? -0.521 1.149 8.856 1.00 94.62 93 VAL A O 1
ATOM 728 N N . LEU A 1 94 ? -0.263 1.822 6.717 1.00 95.81 94 LEU A N 1
ATOM 729 C CA . LEU A 1 94 ? 0.318 0.591 6.184 1.00 95.81 94 LEU A CA 1
ATOM 730 C C . LEU A 1 94 ? 1.780 0.844 5.793 1.00 95.81 94 LEU A C 1
ATOM 732 O O . LEU A 1 94 ? 2.071 1.707 4.960 1.00 95.81 94 LEU A O 1
ATOM 736 N N . ARG A 1 95 ? 2.706 0.066 6.355 1.00 94.06 95 ARG A N 1
ATOM 737 C CA . ARG A 1 95 ? 4.152 0.189 6.105 1.00 94.06 95 ARG A CA 1
ATOM 738 C C . ARG A 1 95 ? 4.845 -1.173 6.088 1.00 94.06 95 ARG A C 1
ATOM 740 O O . ARG A 1 95 ? 4.203 -2.205 6.264 1.00 94.06 95 ARG A O 1
ATOM 747 N N . HIS A 1 96 ? 6.149 -1.185 5.829 1.00 93.19 96 HIS A N 1
ATOM 748 C CA . HIS A 1 96 ? 6.966 -2.364 6.108 1.00 93.19 96 HIS A CA 1
ATOM 749 C C . HIS A 1 96 ? 7.141 -2.535 7.612 1.00 93.19 96 HIS A C 1
ATOM 751 O O . HIS A 1 96 ? 7.325 -1.544 8.319 1.00 93.19 96 HIS A O 1
ATOM 757 N N . ASP A 1 97 ? 7.114 -3.785 8.059 1.00 93.44 97 ASP A N 1
ATOM 758 C CA . ASP A 1 97 ? 7.547 -4.121 9.406 1.00 93.44 97 ASP A CA 1
ATOM 759 C C . ASP A 1 97 ? 9.032 -3.726 9.580 1.00 93.44 97 ASP A C 1
ATOM 761 O O . ASP A 1 97 ? 9.833 -3.962 8.661 1.00 93.44 97 ASP A O 1
ATOM 765 N N . PRO A 1 98 ? 9.399 -3.061 10.690 1.00 86.81 98 PRO A N 1
ATOM 766 C CA . PRO A 1 98 ? 10.768 -2.604 10.917 1.00 86.81 98 PRO A CA 1
ATOM 767 C C . PRO A 1 98 ? 11.752 -3.752 11.180 1.00 86.81 98 PRO A C 1
ATOM 769 O O . PRO A 1 98 ? 12.933 -3.612 10.857 1.00 86.81 98 PRO A O 1
ATOM 772 N N . ASP A 1 99 ? 11.274 -4.874 11.720 1.00 91.31 99 ASP A N 1
ATOM 773 C CA . ASP A 1 99 ? 12.095 -5.967 12.241 1.00 91.31 99 ASP A CA 1
ATOM 774 C C . ASP A 1 99 ? 12.068 -7.207 11.325 1.00 91.31 99 ASP A C 1
ATOM 776 O O . ASP A 1 99 ? 13.064 -7.926 11.222 1.00 91.31 99 ASP A O 1
ATOM 780 N N . GLU A 1 100 ? 10.964 -7.446 10.608 1.00 91.88 100 GLU A N 1
ATOM 781 C CA . GLU A 1 100 ? 10.764 -8.586 9.704 1.00 91.88 100 GLU A CA 1
ATOM 782 C C . GLU A 1 100 ? 10.754 -8.168 8.215 1.00 91.88 100 GLU A C 1
ATOM 784 O O . GLU A 1 100 ? 9.725 -7.753 7.661 1.00 91.88 100 GLU A O 1
ATOM 789 N N . PRO A 1 101 ? 11.869 -8.353 7.475 1.00 86.38 101 PRO A N 1
ATOM 790 C CA . PRO A 1 101 ? 11.928 -8.033 6.056 1.00 86.38 101 PRO A CA 1
ATOM 791 C C . PRO A 1 101 ? 10.862 -8.765 5.234 1.00 86.38 101 PRO A C 1
ATOM 793 O O . PRO A 1 101 ? 10.851 -9.987 5.114 1.00 86.38 101 PRO A O 1
ATOM 796 N N . GLY A 1 102 ? 10.008 -7.992 4.564 1.00 88.81 102 GLY A N 1
ATOM 797 C CA . GLY A 1 102 ? 8.972 -8.528 3.683 1.00 88.81 102 GLY A CA 1
ATOM 798 C C . GLY A 1 102 ? 7.625 -8.780 4.358 1.00 88.81 102 GLY A C 1
ATOM 799 O O . GLY A 1 102 ? 6.685 -9.111 3.631 1.00 88.81 102 GLY A O 1
ATOM 800 N N . LEU A 1 103 ? 7.518 -8.557 5.670 1.00 95.19 103 LEU A N 1
ATOM 801 C CA . LEU A 1 103 ? 6.253 -8.402 6.378 1.00 95.19 103 LEU A CA 1
ATOM 802 C C . LEU A 1 103 ? 5.746 -6.957 6.228 1.00 95.19 103 LEU A C 1
ATOM 804 O O . LEU A 1 103 ? 6.530 -6.004 6.144 1.00 95.19 103 LEU A O 1
ATOM 808 N N . LEU A 1 104 ? 4.429 -6.799 6.115 1.00 96.69 104 LEU A N 1
ATOM 809 C CA . LEU A 1 104 ? 3.761 -5.506 6.230 1.00 96.69 104 LEU A CA 1
ATOM 810 C C . LEU A 1 104 ? 3.200 -5.334 7.637 1.00 96.69 104 LEU A C 1
ATOM 812 O O . LEU A 1 104 ? 2.771 -6.302 8.254 1.00 96.69 104 LEU A O 1
ATOM 816 N N . GLU A 1 105 ? 3.120 -4.096 8.096 1.00 96.69 105 GLU A N 1
ATOM 817 C CA . GLU A 1 105 ? 2.496 -3.740 9.364 1.00 96.69 105 GLU A CA 1
ATOM 818 C C . GLU A 1 105 ? 1.363 -2.743 9.113 1.00 96.69 105 GLU A C 1
ATOM 820 O O . GLU A 1 105 ? 1.551 -1.736 8.421 1.00 96.69 105 GLU A O 1
ATOM 825 N N . ILE A 1 106 ? 0.194 -3.033 9.686 1.00 96.88 106 ILE A N 1
ATOM 826 C CA . ILE A 1 106 ? -0.893 -2.071 9.871 1.00 96.88 106 ILE A CA 1
ATOM 827 C C . ILE A 1 106 ? -0.812 -1.561 11.301 1.00 96.88 106 ILE A C 1
ATOM 829 O O . ILE A 1 106 ? -0.929 -2.346 12.240 1.00 96.88 106 ILE A O 1
ATOM 833 N N . SER A 1 107 ? -0.657 -0.253 11.470 1.00 95.19 107 SER A N 1
ATOM 834 C CA . SER A 1 107 ? -0.483 0.362 12.785 1.00 95.19 107 SER A CA 1
ATOM 835 C C . SER A 1 107 ? -1.273 1.655 12.919 1.00 95.19 107 SER A C 1
ATOM 837 O O . SER A 1 107 ? -1.367 2.427 11.961 1.00 95.19 107 SER A O 1
ATOM 839 N N . ALA A 1 108 ? -1.777 1.928 14.122 1.00 93.50 108 ALA A N 1
ATOM 840 C CA . ALA A 1 108 ? -2.192 3.272 14.496 1.00 93.50 108 ALA A CA 1
ATOM 841 C C . ALA A 1 108 ? -0.967 4.047 14.994 1.00 93.50 108 ALA A C 1
ATOM 843 O O . ALA A 1 108 ? -0.321 3.636 15.956 1.00 93.50 108 ALA A O 1
ATOM 844 N N . VAL A 1 109 ? -0.646 5.158 14.334 1.00 90.12 109 VAL A N 1
ATOM 845 C CA . VAL A 1 109 ? 0.508 6.000 14.679 1.00 90.12 109 VAL A CA 1
ATOM 846 C C . VAL A 1 109 ? 0.062 7.420 15.023 1.00 90.12 109 VAL A C 1
ATOM 848 O O . VAL A 1 109 ? -0.908 7.906 14.432 1.00 90.12 109 VAL A O 1
ATOM 851 N N . PRO A 1 110 ? 0.748 8.113 15.948 1.00 87.88 110 PRO A N 1
ATOM 852 C CA . PRO A 1 110 ? 0.539 9.534 16.183 1.00 87.88 110 PRO A CA 1
ATOM 853 C C . PRO A 1 110 ? 0.698 10.354 14.899 1.00 87.88 110 PRO A C 1
ATOM 855 O O . PRO A 1 110 ? 1.644 10.164 14.137 1.00 87.88 110 PRO A O 1
ATOM 858 N N . LEU A 1 111 ? -0.162 11.353 14.701 1.00 85.19 111 LEU A N 1
ATOM 859 C CA . LEU A 1 111 ? -0.039 12.301 13.589 1.00 85.19 111 LEU A CA 1
ATOM 860 C C . LEU A 1 111 ? 1.290 13.067 13.621 1.00 85.19 111 LEU A C 1
ATOM 862 O O . LEU A 1 111 ? 1.791 13.457 12.570 1.00 85.19 111 LEU A O 1
ATOM 866 N N . SER A 1 112 ? 1.885 13.243 14.805 1.00 82.25 112 SER A N 1
ATOM 867 C CA . SER A 1 112 ? 3.209 13.848 14.963 1.00 82.25 112 SER A CA 1
ATOM 868 C C . SER A 1 112 ? 4.323 13.045 14.285 1.00 82.25 112 SER A C 1
ATOM 870 O O . SER A 1 112 ? 5.295 13.637 13.833 1.00 82.25 112 SER A O 1
ATOM 872 N N . GLU A 1 113 ? 4.190 11.718 14.183 1.00 85.25 113 GLU A N 1
ATOM 873 C CA . GLU A 1 113 ? 5.170 10.865 13.491 1.00 85.25 113 GLU A CA 1
ATOM 874 C C . GLU A 1 113 ? 5.085 11.001 11.965 1.00 85.25 113 GLU A C 1
ATOM 876 O O . GLU A 1 113 ? 6.020 10.639 11.256 1.00 85.25 113 GLU A O 1
ATOM 881 N N . LEU A 1 114 ? 3.974 11.539 11.455 1.00 84.31 114 LEU A N 1
ATOM 882 C CA . LEU A 1 114 ? 3.703 11.707 10.027 1.00 84.31 114 LEU A CA 1
ATOM 883 C C . LEU A 1 114 ? 3.967 13.135 9.527 1.00 84.31 114 LEU A C 1
ATOM 885 O O . LEU A 1 114 ? 3.726 13.439 8.356 1.00 84.31 114 LEU A O 1
ATOM 889 N N . LEU A 1 115 ? 4.444 14.025 10.401 1.00 77.75 115 LEU A N 1
ATOM 890 C CA . LEU A 1 115 ? 4.803 15.389 10.023 1.00 77.75 115 LEU A CA 1
ATOM 891 C C . LEU A 1 115 ? 5.890 15.375 8.945 1.00 77.75 115 LEU A C 1
ATOM 893 O O . LEU A 1 115 ? 6.795 14.546 8.973 1.00 77.75 115 LEU A O 1
ATOM 897 N N . GLU A 1 116 ? 5.767 16.292 7.985 1.00 77.19 116 GLU A N 1
ATOM 898 C CA . GLU A 1 116 ? 6.703 16.480 6.865 1.00 77.19 116 GLU A CA 1
ATOM 899 C C . GLU A 1 116 ? 6.767 15.306 5.874 1.00 77.19 116 GLU A C 1
ATOM 901 O O . GLU A 1 116 ? 7.519 15.342 4.899 1.00 77.19 116 GLU A O 1
ATOM 906 N N . GLN A 1 117 ? 5.932 14.282 6.060 1.00 77.00 117 GLN A N 1
ATOM 907 C CA . GLN A 1 117 ? 5.800 13.185 5.115 1.00 77.00 117 GLN A CA 1
ATOM 908 C C . GLN A 1 117 ? 4.715 13.492 4.077 1.00 77.00 117 GLN A C 1
ATOM 910 O O . GLN A 1 117 ? 3.695 14.129 4.343 1.00 77.00 117 GLN A O 1
ATOM 915 N N . THR A 1 118 ? 4.935 13.011 2.855 1.00 79.75 118 THR A N 1
ATOM 916 C CA . THR A 1 118 ? 3.862 12.894 1.861 1.00 79.75 118 THR A CA 1
ATOM 917 C C . THR A 1 118 ? 3.177 11.560 2.087 1.00 79.75 118 THR A C 1
ATOM 919 O O . THR A 1 118 ? 3.864 10.545 2.198 1.00 79.75 118 THR A O 1
ATOM 922 N N . LEU A 1 119 ? 1.849 11.545 2.156 1.00 82.69 119 LEU A N 1
ATOM 923 C CA . LEU A 1 119 ? 1.080 10.333 2.414 1.00 82.69 119 LEU A CA 1
ATOM 924 C C . LEU A 1 119 ? 0.202 9.994 1.214 1.00 82.69 119 LEU A C 1
ATOM 926 O O . LEU A 1 119 ? -0.178 10.841 0.406 1.00 82.69 119 LEU A O 1
ATOM 930 N N . GLU A 1 120 ? -0.128 8.719 1.096 1.00 84.38 120 GLU A N 1
ATOM 931 C CA . GLU A 1 120 ? -0.976 8.205 0.038 1.00 84.38 120 GLU A CA 1
ATOM 932 C C . GLU A 1 120 ? -2.134 7.431 0.639 1.00 84.38 120 GLU A C 1
ATOM 934 O O . GLU A 1 120 ? -1.934 6.432 1.329 1.00 84.38 120 GLU A O 1
ATOM 939 N N . LEU A 1 121 ? -3.356 7.883 0.364 1.00 88.44 121 LEU A N 1
ATOM 940 C CA . LEU A 1 121 ? -4.543 7.124 0.714 1.00 88.44 121 LEU A CA 1
ATOM 941 C C . LEU A 1 121 ? -4.716 5.978 -0.285 1.00 88.44 121 LEU A C 1
ATOM 943 O O . LEU A 1 121 ? -4.824 6.201 -1.490 1.00 88.44 121 LEU A O 1
ATOM 947 N N . ILE A 1 122 ? -4.816 4.754 0.220 1.00 90.31 122 ILE A N 1
ATOM 948 C CA . ILE A 1 122 ? -5.229 3.586 -0.560 1.00 90.31 122 ILE A CA 1
ATOM 949 C C . ILE A 1 122 ? -6.447 2.939 0.089 1.00 90.31 122 ILE A C 1
ATOM 951 O O . ILE A 1 122 ? -6.682 3.112 1.282 1.00 90.31 122 ILE A O 1
ATOM 955 N N . GLY A 1 123 ? -7.237 2.192 -0.681 1.00 91.12 123 GLY A N 1
ATOM 956 C CA . GLY A 1 123 ? -8.363 1.456 -0.117 1.00 91.12 123 GLY A CA 1
ATOM 957 C C . GLY A 1 123 ? -9.477 1.125 -1.094 1.00 91.12 123 GLY A C 1
ATOM 958 O O . GLY A 1 123 ? -9.403 1.426 -2.287 1.00 91.12 123 GLY A O 1
ATOM 959 N N . THR A 1 124 ? -10.547 0.545 -0.555 1.00 91.81 124 THR A N 1
ATOM 960 C CA . THR A 1 124 ? -11.699 0.015 -1.297 1.00 91.81 124 THR A CA 1
ATOM 961 C C . THR A 1 124 ? -12.341 1.030 -2.236 1.00 91.81 124 THR A C 1
ATOM 963 O O . THR A 1 124 ? -12.762 0.686 -3.337 1.00 91.81 124 THR A O 1
ATOM 966 N N . ASN A 1 125 ? -12.420 2.292 -1.814 1.00 89.19 125 ASN A N 1
ATOM 967 C CA . ASN A 1 125 ? -13.088 3.350 -2.578 1.00 89.19 125 ASN A CA 1
ATOM 968 C C . ASN A 1 125 ? -12.103 4.294 -3.279 1.00 89.19 125 ASN A C 1
ATOM 970 O O . ASN A 1 125 ? -12.489 5.383 -3.698 1.00 89.19 125 ASN A O 1
ATOM 974 N N . ILE A 1 126 ? -10.835 3.893 -3.398 1.00 86.56 126 ILE A N 1
ATOM 975 C CA . ILE A 1 126 ? -9.765 4.741 -3.921 1.00 86.56 126 ILE A CA 1
ATOM 976 C C . ILE A 1 126 ? -9.244 4.171 -5.233 1.00 86.56 126 ILE A C 1
ATOM 978 O O . ILE A 1 126 ? -8.803 3.026 -5.292 1.00 86.56 126 ILE A O 1
ATOM 982 N N . ASN A 1 127 ? -9.300 4.982 -6.294 1.00 82.44 127 ASN A N 1
ATOM 983 C CA . ASN A 1 127 ? -8.714 4.691 -7.609 1.00 82.44 127 ASN A CA 1
ATOM 984 C C . ASN A 1 127 ? -9.070 3.304 -8.177 1.00 82.44 127 ASN A C 1
ATOM 986 O O . ASN A 1 127 ? -8.241 2.639 -8.791 1.00 82.44 127 ASN A O 1
ATOM 990 N N . GLY A 1 128 ? -10.312 2.859 -7.961 1.00 83.50 128 GLY A N 1
ATOM 991 C CA . GLY A 1 128 ? -10.795 1.564 -8.448 1.00 83.50 128 GLY A CA 1
ATOM 992 C C . GLY A 1 128 ? -10.299 0.350 -7.654 1.00 83.50 128 GLY A C 1
ATOM 993 O O . GLY 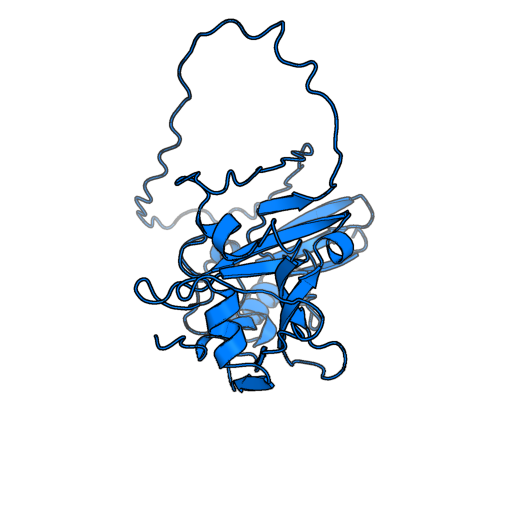A 1 128 ? -10.448 -0.767 -8.134 1.00 83.50 128 GLY A O 1
ATOM 994 N N . ASN A 1 129 ? -9.741 0.556 -6.456 1.00 89.44 129 ASN A N 1
ATOM 995 C CA . ASN A 1 129 ? -9.229 -0.485 -5.563 1.00 89.44 129 ASN A CA 1
ATOM 996 C C . ASN A 1 129 ? -8.208 -1.427 -6.226 1.00 89.44 129 ASN A C 1
ATOM 998 O O . ASN A 1 129 ? -8.416 -2.642 -6.274 1.00 89.44 129 ASN A O 1
ATOM 1002 N N . PRO A 1 130 ? -7.073 -0.902 -6.720 1.00 87.50 130 PRO A N 1
ATOM 1003 C CA . PRO A 1 130 ? -6.119 -1.712 -7.471 1.00 87.50 130 PRO A CA 1
ATOM 1004 C C . PRO A 1 130 ? -5.444 -2.805 -6.627 1.00 87.50 130 PRO A C 1
ATOM 1006 O O . PRO A 1 130 ? -4.795 -3.692 -7.171 1.00 87.50 130 PRO A O 1
ATOM 1009 N N . TYR A 1 131 ? -5.585 -2.737 -5.303 1.00 88.75 131 TYR A N 1
ATOM 1010 C CA . TYR A 1 131 ? -5.014 -3.678 -4.346 1.00 88.75 131 TYR A CA 1
ATOM 1011 C C . TYR A 1 131 ? -6.012 -4.741 -3.874 1.00 88.75 131 TYR A C 1
ATOM 1013 O O . TYR A 1 131 ? -5.598 -5.693 -3.216 1.00 88.75 131 TYR A O 1
ATOM 1021 N N . GLY A 1 132 ? -7.298 -4.609 -4.215 1.00 89.69 132 GLY A N 1
ATOM 1022 C CA . GLY A 1 132 ? -8.342 -5.529 -3.761 1.00 89.69 132 GLY A CA 1
ATOM 1023 C C . GLY A 1 132 ? -8.558 -5.492 -2.246 1.00 89.69 132 GLY A C 1
ATOM 1024 O O . GLY A 1 132 ? -8.814 -6.528 -1.648 1.00 89.69 132 GLY A O 1
ATOM 1025 N N . LEU A 1 133 ? -8.409 -4.322 -1.619 1.00 92.12 133 LEU A N 1
ATOM 1026 C CA . LEU A 1 133 ? -8.604 -4.150 -0.180 1.00 92.12 133 LEU A CA 1
ATOM 1027 C C . LEU A 1 133 ? -10.087 -4.061 0.157 1.00 92.12 133 LEU A C 1
ATOM 1029 O O . LEU A 1 133 ? -10.801 -3.250 -0.445 1.00 92.12 133 LEU A O 1
ATOM 1033 N N . GLY A 1 134 ? -10.521 -4.840 1.144 1.00 92.06 134 GLY A N 1
ATOM 1034 C CA . GLY A 1 134 ? -11.881 -4.812 1.670 1.00 92.06 134 GLY A CA 1
ATOM 1035 C C . GLY A 1 134 ? -12.959 -5.043 0.609 1.00 92.06 134 GLY A C 1
ATOM 1036 O O . GLY A 1 134 ? -12.724 -5.544 -0.491 1.00 92.06 134 GLY A O 1
ATOM 1037 N N . SER A 1 135 ? -14.179 -4.635 0.932 1.00 90.06 135 SER A N 1
ATOM 1038 C CA . SER A 1 135 ? -15.330 -4.708 0.033 1.00 90.06 135 SER A CA 1
ATOM 1039 C C . SER A 1 135 ? -16.244 -3.504 0.230 1.00 90.06 135 SER A C 1
ATOM 1041 O O . SER A 1 135 ? -16.126 -2.780 1.209 1.00 90.06 135 SER A O 1
ATOM 1043 N N . LYS A 1 136 ? -17.218 -3.287 -0.661 1.00 87.75 136 LYS A N 1
ATOM 1044 C CA . LYS A 1 136 ? -18.208 -2.210 -0.455 1.00 87.75 136 LYS A CA 1
ATOM 1045 C C . LYS A 1 136 ? -18.968 -2.341 0.871 1.00 87.75 136 LYS A C 1
ATOM 1047 O O . LYS A 1 136 ? -19.399 -1.329 1.407 1.00 87.75 136 LYS A O 1
ATOM 1052 N N . LYS A 1 137 ? -19.146 -3.574 1.361 1.00 86.56 137 LYS A N 1
ATOM 1053 C CA . LYS A 1 137 ? -19.788 -3.861 2.648 1.00 86.56 137 LYS A CA 1
ATOM 1054 C C . LYS A 1 137 ? -18.847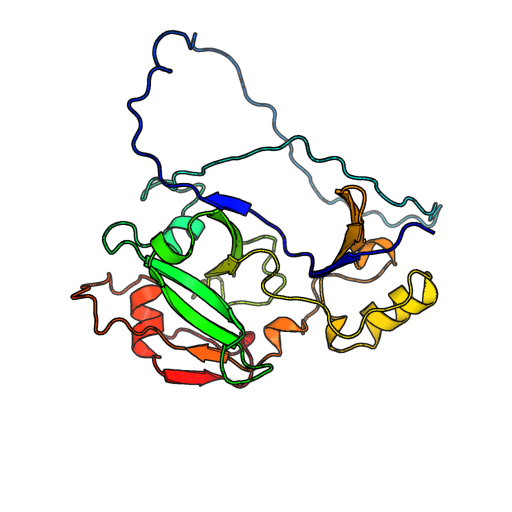 -3.573 3.823 1.00 86.56 137 LYS A C 1
ATOM 1056 O O . LYS A 1 137 ? -19.301 -3.078 4.843 1.00 86.56 137 LYS A O 1
ATOM 1061 N N . TYR A 1 138 ? -17.558 -3.849 3.640 1.00 87.94 138 TYR A N 1
ATOM 1062 C CA . TYR A 1 138 ? -16.505 -3.711 4.648 1.00 87.94 138 TYR A CA 1
ATOM 1063 C C . TYR A 1 138 ? -15.327 -2.938 4.045 1.00 87.94 138 TYR A C 1
ATOM 1065 O O . TYR A 1 138 ? -14.353 -3.554 3.593 1.00 87.94 138 TYR A O 1
ATOM 1073 N N . PRO A 1 139 ? -15.459 -1.607 3.893 1.00 90.81 139 PRO A N 1
ATOM 1074 C CA . PRO A 1 139 ? -14.441 -0.810 3.231 1.00 90.81 139 PRO A CA 1
ATOM 1075 C C . PRO A 1 139 ? -13.182 -0.757 4.091 1.00 90.81 139 PRO A C 1
ATOM 1077 O O . PRO A 1 139 ? -13.272 -0.549 5.292 1.00 90.81 139 PRO A O 1
ATOM 1080 N N . LEU A 1 140 ? -12.019 -0.910 3.465 1.00 93.81 140 LEU A N 1
ATOM 1081 C CA . LEU A 1 140 ? -10.712 -0.781 4.098 1.00 93.81 140 LEU A CA 1
ATOM 1082 C C . LEU A 1 140 ? -9.924 0.334 3.439 1.00 93.81 140 LEU A C 1
ATOM 1084 O O . LEU A 1 140 ? -9.869 0.415 2.208 1.00 93.81 140 LEU A O 1
ATOM 1088 N N . HIS A 1 141 ? -9.264 1.142 4.259 1.00 93.50 141 HIS A N 1
ATOM 1089 C CA . HIS A 1 141 ? -8.443 2.258 3.819 1.00 93.50 141 HIS A CA 1
ATOM 1090 C C . HIS A 1 141 ? -7.207 2.389 4.706 1.00 93.50 141 HIS A C 1
ATOM 1092 O O . HIS A 1 141 ? -7.270 2.081 5.891 1.00 93.50 141 HIS A O 1
ATOM 1098 N N . PHE A 1 142 ? -6.100 2.868 4.137 1.00 93.81 142 PHE A N 1
ATOM 1099 C CA . PHE A 1 142 ? -4.846 3.108 4.857 1.00 93.81 142 PHE A CA 1
ATOM 1100 C C . PHE A 1 142 ? -4.112 4.315 4.288 1.00 93.81 142 PHE A C 1
ATOM 1102 O O . PHE A 1 142 ? -4.211 4.591 3.088 1.00 93.81 142 PHE A O 1
ATOM 1109 N N . LEU A 1 143 ? -3.319 4.974 5.129 1.00 92.62 143 LEU A N 1
ATOM 1110 C CA . LEU A 1 143 ? -2.282 5.898 4.685 1.00 92.62 143 LEU A CA 1
ATOM 1111 C C . LEU A 1 143 ? -0.966 5.148 4.472 1.00 92.62 143 LEU A C 1
ATOM 1113 O O . LEU A 1 143 ? -0.569 4.316 5.283 1.00 92.62 143 LEU A O 1
ATOM 1117 N N . ILE A 1 144 ? -0.276 5.457 3.382 1.00 91.56 144 ILE A N 1
ATOM 1118 C CA . ILE A 1 144 ? 1.062 4.953 3.085 1.00 91.56 144 ILE A CA 1
ATOM 1119 C C . ILE A 1 144 ? 2.018 6.139 2.984 1.00 91.56 144 ILE A C 1
ATOM 1121 O O . ILE A 1 144 ? 1.782 7.018 2.155 1.00 91.56 144 ILE A O 1
ATOM 1125 N N . PRO A 1 145 ? 3.122 6.168 3.746 1.00 87.94 145 PRO A N 1
ATOM 1126 C CA . PRO A 1 145 ? 4.187 7.126 3.510 1.00 87.94 145 PRO A CA 1
ATOM 1127 C C . PRO A 1 145 ? 4.779 6.972 2.110 1.00 87.94 145 PRO A C 1
ATOM 1129 O O . PRO A 1 145 ? 5.171 5.879 1.687 1.00 87.94 145 PRO A O 1
ATOM 1132 N N . HIS A 1 146 ? 4.857 8.076 1.377 1.00 81.38 146 HIS A N 1
ATOM 1133 C CA . HIS A 1 146 ? 5.416 8.097 0.036 1.00 81.38 146 HIS A CA 1
ATOM 1134 C C . HIS A 1 146 ? 6.864 7.597 0.071 1.00 81.38 146 HIS A C 1
ATOM 1136 O O . HIS A 1 146 ? 7.696 8.070 0.843 1.00 81.38 146 HIS A O 1
ATOM 1142 N N . GLY A 1 147 ? 7.184 6.636 -0.793 1.00 79.38 147 GLY A N 1
ATOM 1143 C CA . GLY A 1 147 ? 8.513 6.028 -0.833 1.00 79.38 147 GLY A CA 1
ATOM 1144 C C . GLY A 1 147 ? 8.766 4.939 0.211 1.00 79.38 147 GLY A C 1
ATOM 1145 O O . GLY A 1 147 ? 9.851 4.359 0.183 1.00 79.38 147 GLY A O 1
ATOM 1146 N N . ALA A 1 148 ? 7.782 4.588 1.052 1.00 84.69 148 ALA A N 1
ATOM 1147 C CA . ALA A 1 148 ? 7.884 3.441 1.961 1.00 84.69 148 ALA A CA 1
ATOM 1148 C C . ALA A 1 148 ? 8.169 2.127 1.212 1.00 84.69 148 ALA A C 1
ATOM 1150 O O . ALA A 1 148 ? 8.854 1.252 1.729 1.00 84.69 148 ALA A O 1
ATOM 1151 N N . PHE A 1 149 ? 7.688 2.001 -0.030 1.00 86.50 149 PHE A N 1
ATOM 1152 C CA . PHE A 1 149 ? 7.836 0.807 -0.862 1.00 86.50 149 PHE A CA 1
ATOM 1153 C C . PHE A 1 149 ? 8.860 1.031 -1.982 1.00 86.50 149 PHE A C 1
ATOM 1155 O O . PHE A 1 149 ? 8.516 1.427 -3.103 1.00 86.50 149 PHE A O 1
ATOM 1162 N N . GLN A 1 150 ? 10.131 0.776 -1.671 1.00 84.56 150 GLN A N 1
ATOM 1163 C CA . GLN A 1 150 ? 11.229 0.819 -2.641 1.00 84.56 150 GLN A CA 1
ATOM 1164 C C . GLN A 1 150 ? 11.284 -0.458 -3.483 1.00 84.56 150 GLN A C 1
ATOM 1166 O O . GLN A 1 150 ? 11.034 -1.553 -2.978 1.00 84.56 150 GLN A O 1
ATOM 1171 N N . VAL A 1 151 ? 11.647 -0.307 -4.758 1.00 84.69 151 VAL A N 1
ATOM 1172 C CA . VAL A 1 151 ? 11.862 -1.442 -5.663 1.00 84.69 151 VAL A CA 1
ATOM 1173 C C . VAL A 1 151 ? 13.317 -1.887 -5.558 1.00 84.69 151 VAL A C 1
ATOM 1175 O O . VAL A 1 151 ? 14.220 -1.093 -5.816 1.00 84.69 151 VAL A O 1
ATOM 1178 N N . ARG A 1 152 ? 13.553 -3.146 -5.178 1.00 80.94 152 ARG A N 1
ATOM 1179 C CA . ARG A 1 152 ? 14.907 -3.681 -4.957 1.00 80.94 152 ARG A CA 1
ATOM 1180 C C . ARG A 1 152 ? 15.512 -4.271 -6.227 1.00 80.94 152 ARG A C 1
ATOM 1182 O O . ARG A 1 152 ? 16.668 -3.999 -6.536 1.00 80.94 152 ARG A O 1
ATOM 1189 N N . ASN A 1 153 ? 14.743 -5.062 -6.975 1.00 82.94 153 ASN A N 1
ATOM 1190 C CA . ASN A 1 153 ? 15.243 -5.754 -8.164 1.00 82.94 153 ASN A CA 1
ATOM 1191 C C . ASN A 1 153 ? 14.942 -4.939 -9.417 1.00 82.94 153 ASN A C 1
ATOM 1193 O O . ASN A 1 153 ? 13.947 -5.181 -10.093 1.00 82.94 153 ASN A O 1
ATOM 1197 N N . LEU A 1 154 ? 15.768 -3.935 -9.699 1.00 81.69 154 LEU A N 1
ATOM 1198 C CA . LEU A 1 154 ? 15.481 -2.979 -10.765 1.00 81.69 154 LEU A CA 1
ATOM 1199 C C . LEU A 1 154 ? 15.733 -3.551 -12.166 1.00 81.69 154 LEU A C 1
ATOM 1201 O O . LEU A 1 154 ? 16.816 -4.085 -12.413 1.00 81.69 154 LEU A O 1
ATOM 1205 N N . PRO A 1 155 ? 14.785 -3.388 -13.108 1.00 86.19 155 PRO A N 1
ATOM 1206 C CA . PRO A 1 155 ? 15.042 -3.677 -14.510 1.00 86.19 155 PRO A CA 1
ATOM 1207 C C . PRO A 1 155 ? 15.963 -2.619 -15.120 1.00 86.19 155 PRO A C 1
ATOM 1209 O O . PRO A 1 155 ? 15.951 -1.447 -14.727 1.00 86.19 155 PRO A O 1
ATOM 1212 N N . ALA A 1 156 ? 16.722 -3.009 -16.141 1.00 85.56 156 ALA A N 1
ATOM 1213 C CA . ALA A 1 156 ? 17.385 -2.035 -16.996 1.00 85.56 156 ALA A CA 1
ATOM 1214 C C . ALA A 1 156 ? 16.338 -1.190 -17.746 1.00 85.56 156 ALA A C 1
ATOM 1216 O O . ALA A 1 156 ? 15.257 -1.674 -18.081 1.00 85.56 156 ALA A O 1
ATOM 1217 N N . LEU A 1 157 ? 16.665 0.070 -18.060 1.00 85.44 157 LEU A N 1
ATOM 1218 C CA . LEU A 1 157 ? 15.810 0.959 -18.861 1.00 85.44 157 LEU A CA 1
ATOM 1219 C C . LEU A 1 157 ? 15.828 0.593 -20.356 1.00 85.44 157 LEU A C 1
ATOM 1221 O O . LEU A 1 157 ? 16.121 1.420 -21.219 1.00 85.44 157 LEU A O 1
ATOM 1225 N N . LYS A 1 158 ? 15.525 -0.663 -20.677 1.00 89.62 158 LYS A N 1
ATOM 1226 C CA . LYS A 1 158 ? 15.240 -1.114 -22.037 1.00 89.62 158 LYS A CA 1
ATOM 1227 C C . LYS A 1 158 ? 13.821 -1.648 -22.071 1.00 89.62 158 LYS A C 1
ATOM 1229 O O . LYS A 1 158 ? 13.374 -2.289 -21.127 1.00 89.62 158 LYS A O 1
ATOM 1234 N N . HIS A 1 159 ? 13.128 -1.404 -23.178 1.00 90.44 159 HIS A N 1
ATOM 1235 C CA . HIS A 1 159 ? 11.724 -1.779 -23.335 1.00 90.44 159 HIS A CA 1
ATOM 1236 C C . HIS A 1 159 ? 11.451 -3.248 -22.971 1.00 90.44 159 HIS A C 1
ATOM 1238 O O . HIS A 1 159 ? 10.580 -3.515 -22.152 1.00 90.44 159 HIS A O 1
ATOM 1244 N N . ASN A 1 160 ? 12.232 -4.188 -23.516 1.00 93.19 160 ASN A N 1
ATOM 1245 C CA . ASN A 1 160 ? 12.019 -5.618 -23.271 1.00 93.19 160 ASN A CA 1
ATOM 1246 C C . ASN A 1 160 ? 12.332 -6.026 -21.824 1.00 93.19 160 ASN A C 1
ATOM 1248 O O . ASN A 1 160 ? 11.637 -6.877 -21.276 1.00 93.19 160 ASN A O 1
ATOM 1252 N N . ASP A 1 161 ? 13.331 -5.402 -21.192 1.00 92.62 161 ASP A N 1
ATOM 1253 C CA . ASP A 1 161 ? 13.677 -5.674 -19.792 1.00 92.62 161 ASP A CA 1
ATOM 1254 C C . ASP A 1 161 ? 12.566 -5.174 -18.856 1.00 92.62 161 ASP A C 1
ATOM 1256 O O . ASP A 1 161 ? 12.176 -5.869 -17.921 1.00 92.62 161 ASP A O 1
ATOM 1260 N N . LEU A 1 162 ? 12.002 -3.995 -19.144 1.00 93.31 162 LEU A N 1
ATOM 1261 C CA . LEU A 1 162 ? 10.846 -3.449 -18.431 1.00 93.31 162 LEU A CA 1
ATOM 1262 C C . LEU A 1 162 ? 9.603 -4.320 -18.617 1.00 93.31 162 LEU A C 1
ATOM 1264 O O . LEU A 1 162 ? 8.938 -4.633 -17.634 1.00 93.31 162 LEU A O 1
ATOM 1268 N N . LEU A 1 163 ? 9.304 -4.719 -19.856 1.00 95.06 163 LEU A N 1
ATOM 1269 C CA . LEU A 1 163 ? 8.171 -5.586 -20.181 1.00 95.06 163 LEU A CA 1
ATOM 1270 C C . LEU A 1 163 ? 8.252 -6.901 -19.395 1.00 95.06 163 LEU A C 1
ATOM 1272 O O . LEU A 1 163 ? 7.352 -7.199 -18.613 1.00 95.06 163 LEU A O 1
ATOM 1276 N N . SER A 1 164 ? 9.387 -7.599 -19.507 1.00 95.06 164 SER A N 1
ATOM 1277 C CA . SER A 1 164 ? 9.632 -8.870 -18.812 1.00 95.06 164 SER A CA 1
ATOM 1278 C C . SER A 1 164 ? 9.563 -8.695 -17.294 1.00 95.06 164 SER A C 1
ATOM 1280 O O . SER A 1 164 ? 8.998 -9.519 -16.584 1.00 95.06 164 SER A O 1
ATOM 1282 N N . TRP A 1 165 ? 10.080 -7.585 -16.760 1.00 95.50 165 TRP A N 1
ATOM 1283 C CA . TRP A 1 165 ? 9.998 -7.313 -15.328 1.00 95.50 165 TRP A CA 1
ATOM 1284 C C . TRP A 1 165 ? 8.561 -7.101 -14.848 1.00 95.50 165 TRP A C 1
ATOM 1286 O O . TRP A 1 165 ? 8.166 -7.675 -13.837 1.00 95.50 165 TRP A O 1
ATOM 1296 N N . PHE A 1 166 ? 7.752 -6.316 -15.561 1.00 95.00 166 PHE A N 1
ATOM 1297 C CA . PHE A 1 166 ? 6.355 -6.110 -15.181 1.00 95.00 166 PHE A CA 1
ATOM 1298 C C . PHE A 1 166 ? 5.503 -7.383 -15.323 1.00 95.00 166 PHE A C 1
ATOM 1300 O O . PHE A 1 166 ? 4.528 -7.536 -14.583 1.00 95.00 166 PHE A O 1
ATOM 1307 N N . GLU A 1 167 ? 5.809 -8.287 -16.251 1.00 93.62 167 GLU A N 1
ATOM 1308 C CA . GLU A 1 167 ? 5.043 -9.528 -16.436 1.00 93.62 167 GLU A CA 1
ATOM 1309 C C . GLU A 1 167 ? 5.505 -10.658 -15.511 1.00 93.62 167 GLU A C 1
ATOM 1311 O O . GLU A 1 167 ? 4.690 -11.220 -14.773 1.00 93.62 167 GLU A O 1
ATOM 1316 N N . ASP A 1 168 ? 6.808 -10.933 -15.490 1.00 92.56 168 ASP A N 1
ATOM 1317 C CA . ASP A 1 168 ? 7.358 -12.161 -14.914 1.00 92.56 168 ASP A CA 1
ATOM 1318 C C . ASP A 1 168 ? 7.910 -11.966 -13.497 1.00 92.56 168 ASP A C 1
ATOM 1320 O O . ASP A 1 168 ? 7.960 -12.908 -12.699 1.00 92.56 168 ASP A O 1
ATOM 1324 N N . CYS A 1 169 ? 8.306 -10.742 -13.126 1.00 92.94 169 CYS A N 1
ATOM 1325 C CA . CYS A 1 169 ? 8.812 -10.484 -11.781 1.00 92.94 169 CYS A CA 1
ATOM 1326 C C . CYS A 1 169 ? 7.664 -10.363 -10.773 1.00 92.94 169 CYS A C 1
ATOM 1328 O O . CYS A 1 169 ? 6.728 -9.578 -10.939 1.00 92.94 169 CYS A O 1
ATOM 1330 N N . ARG A 1 170 ? 7.786 -11.056 -9.633 1.00 91.50 170 ARG A N 1
ATOM 1331 C CA . ARG A 1 170 ? 6.828 -10.924 -8.523 1.00 91.50 170 ARG A CA 1
ATOM 1332 C C . ARG A 1 170 ? 6.737 -9.482 -8.009 1.00 91.50 170 ARG A C 1
ATOM 1334 O O . ARG A 1 170 ? 5.635 -9.019 -7.729 1.00 91.50 170 ARG A O 1
ATOM 1341 N N . GLU A 1 171 ? 7.866 -8.780 -7.909 1.00 91.25 171 GLU A N 1
ATOM 1342 C CA . GLU A 1 171 ? 7.937 -7.364 -7.509 1.00 91.25 171 GLU A CA 1
ATOM 1343 C C . GLU A 1 171 ? 7.374 -6.424 -8.589 1.00 91.25 171 GLU A C 1
ATOM 1345 O O . GLU A 1 171 ? 6.858 -5.356 -8.266 1.00 91.25 171 GLU A O 1
ATOM 1350 N N . GLY A 1 172 ? 7.376 -6.866 -9.851 1.00 93.00 172 GLY A N 1
ATOM 1351 C CA . GLY A 1 172 ? 6.820 -6.147 -10.996 1.00 93.00 172 GLY A CA 1
ATOM 1352 C C . GLY A 1 172 ? 5.301 -6.174 -11.111 1.00 93.00 172 GLY A C 1
ATOM 1353 O O . GLY A 1 172 ? 4.734 -5.469 -11.947 1.00 93.00 172 GLY A O 1
ATOM 1354 N N . LYS A 1 173 ? 4.598 -6.897 -10.230 1.00 93.62 173 LYS A N 1
ATOM 1355 C CA . LY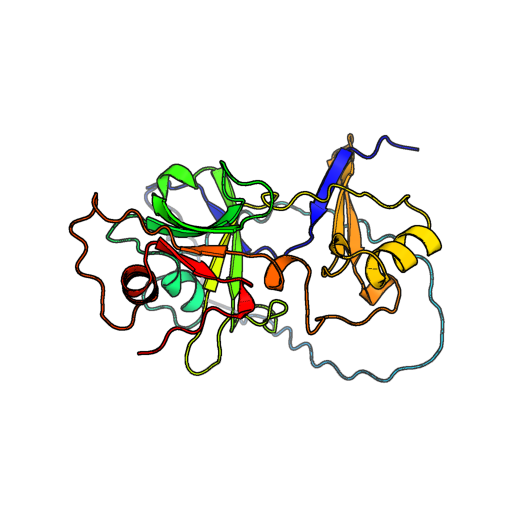S A 1 173 ? 3.126 -6.908 -10.147 1.00 93.62 173 LYS A CA 1
ATOM 1356 C C . LYS A 1 173 ? 2.570 -5.631 -9.494 1.00 93.62 173 LYS A C 1
ATOM 1358 O O . LYS A 1 173 ? 1.837 -5.678 -8.505 1.00 93.62 173 LYS A O 1
ATOM 1363 N N . ILE A 1 174 ? 2.948 -4.475 -10.026 1.00 92.50 174 ILE A N 1
ATOM 1364 C CA . ILE A 1 174 ? 2.623 -3.128 -9.540 1.00 92.50 174 ILE A CA 1
ATOM 1365 C C . ILE A 1 174 ? 2.169 -2.236 -10.700 1.00 92.50 174 ILE A C 1
ATOM 1367 O O . ILE A 1 174 ? 2.386 -2.579 -11.858 1.00 92.50 174 ILE A O 1
ATOM 1371 N N . GLU A 1 175 ? 1.553 -1.090 -10.399 1.00 90.94 175 GLU A N 1
ATOM 1372 C CA . GLU A 1 175 ? 1.034 -0.154 -11.413 1.00 90.94 175 GLU A CA 1
ATOM 1373 C C . GLU A 1 175 ? 2.137 0.400 -12.313 1.00 90.94 175 GLU A C 1
ATOM 1375 O O . GLU A 1 175 ? 1.984 0.513 -13.531 1.00 90.94 175 GLU A O 1
ATOM 1380 N N . GLY A 1 176 ? 3.241 0.779 -11.681 1.00 90.94 176 GLY A N 1
ATOM 1381 C CA . GLY A 1 176 ? 4.320 1.501 -12.312 1.00 90.94 176 GLY A CA 1
ATOM 1382 C C . GLY A 1 176 ? 5.467 1.760 -11.351 1.00 90.94 176 GLY A C 1
ATOM 1383 O O . GLY A 1 176 ? 5.379 1.494 -10.150 1.00 90.94 176 GLY A O 1
ATOM 1384 N N . ILE A 1 177 ? 6.535 2.314 -11.901 1.00 89.88 177 ILE A N 1
ATOM 1385 C CA . ILE A 1 177 ? 7.766 2.678 -11.206 1.00 89.88 177 ILE A CA 1
ATOM 1386 C C . ILE A 1 177 ? 8.145 4.114 -11.545 1.00 89.88 177 ILE A C 1
ATOM 1388 O O . ILE A 1 177 ? 7.865 4.609 -12.641 1.00 89.88 177 ILE A O 1
ATOM 1392 N N . VAL A 1 178 ? 8.747 4.781 -10.565 1.00 86.56 178 VAL A N 1
ATOM 1393 C CA . VAL A 1 178 ? 9.228 6.157 -10.653 1.00 86.56 178 VAL A CA 1
ATOM 1394 C C . VAL A 1 178 ? 10.708 6.176 -10.299 1.00 86.56 178 VAL A C 1
ATOM 1396 O O . VAL A 1 178 ? 11.070 5.799 -9.185 1.00 86.56 178 VAL A O 1
ATOM 1399 N N . TRP A 1 179 ? 11.550 6.629 -11.225 1.00 85.88 179 TRP A N 1
ATOM 1400 C CA . TRP A 1 179 ? 12.961 6.912 -10.960 1.00 85.88 179 TRP A CA 1
ATOM 1401 C C . TRP A 1 179 ? 13.135 8.382 -10.610 1.00 85.88 179 TRP A C 1
ATOM 1403 O O . TRP A 1 179 ? 12.654 9.253 -11.339 1.00 85.88 179 TRP A O 1
ATOM 1413 N N . HIS A 1 180 ? 13.873 8.637 -9.536 1.00 82.31 180 HIS A N 1
ATOM 1414 C CA . HIS A 1 180 ? 14.348 9.965 -9.164 1.00 82.31 180 HIS A CA 1
ATOM 1415 C C . HIS A 1 180 ? 15.737 10.170 -9.758 1.00 82.31 180 HIS A C 1
ATOM 1417 O O . HIS A 1 180 ? 16.668 9.445 -9.418 1.00 82.31 180 HIS A O 1
ATOM 1423 N N . CYS A 1 181 ? 15.890 11.114 -10.679 1.00 80.69 181 CYS A N 1
ATOM 1424 C CA . CYS A 1 181 ? 17.174 11.417 -11.305 1.00 80.69 181 CYS A CA 1
ATOM 1425 C C . CYS A 1 181 ? 17.951 12.450 -10.477 1.00 80.69 181 CYS A C 1
ATOM 1427 O O . CYS A 1 181 ? 17.365 13.254 -9.754 1.00 80.69 181 CYS A O 1
ATOM 1429 N N . GLY A 1 182 ? 19.285 12.441 -10.580 1.00 77.94 182 GLY A N 1
ATOM 1430 C CA . GLY A 1 182 ? 20.146 13.343 -9.797 1.00 77.94 182 GLY A CA 1
ATOM 1431 C C . GLY A 1 182 ? 19.989 14.838 -10.113 1.00 77.94 182 GLY A C 1
ATOM 1432 O O . GLY A 1 182 ? 20.449 15.670 -9.342 1.00 77.94 182 GLY A O 1
ATOM 1433 N N . ASP A 1 183 ? 19.341 15.177 -11.226 1.00 83.44 183 ASP A N 1
ATOM 1434 C CA . ASP A 1 183 ? 18.990 16.538 -11.650 1.00 83.44 183 ASP A CA 1
ATOM 1435 C C . ASP A 1 183 ? 17.574 16.963 -11.209 1.00 83.44 183 ASP A C 1
ATOM 1437 O O . ASP A 1 183 ? 17.102 18.034 -11.584 1.00 83.44 183 ASP A O 1
ATOM 1441 N N . GLY A 1 184 ? 16.886 16.129 -10.422 1.00 79.94 184 GLY A N 1
ATOM 1442 C CA . GLY A 1 184 ? 15.509 16.357 -9.985 1.00 79.94 184 GLY A CA 1
ATOM 1443 C C . GLY A 1 184 ? 14.445 15.910 -10.993 1.00 79.94 184 GLY A C 1
ATOM 1444 O O . GLY A 1 184 ? 13.254 16.021 -10.698 1.00 79.94 184 GLY A O 1
ATOM 1445 N N . CYS A 1 185 ? 14.828 15.376 -12.159 1.00 82.12 185 CYS A N 1
ATOM 1446 C CA . CYS A 1 185 ? 13.873 14.820 -13.113 1.00 82.12 185 CYS A CA 1
ATOM 1447 C C . CYS A 1 185 ? 13.239 13.520 -12.583 1.00 82.12 185 CYS A C 1
ATOM 1449 O O . CYS A 1 185 ? 13.894 12.700 -11.933 1.00 82.12 185 CYS A O 1
ATOM 1451 N N . LEU A 1 186 ? 11.957 13.307 -12.896 1.00 81.81 186 LEU A N 1
ATOM 1452 C CA . LEU A 1 186 ? 11.227 12.082 -12.577 1.00 81.81 186 LEU A CA 1
ATOM 1453 C C . LEU A 1 186 ? 10.879 11.323 -13.855 1.00 81.81 186 LEU A C 1
ATOM 1455 O O . LEU A 1 186 ? 10.126 11.822 -14.690 1.00 81.81 186 LEU A O 1
ATOM 1459 N N . ILE A 1 187 ? 11.339 10.077 -13.964 1.00 83.12 187 ILE A N 1
ATOM 1460 C CA . ILE A 1 187 ? 10.928 9.174 -15.048 1.00 83.12 187 ILE A CA 1
ATOM 1461 C C . ILE A 1 187 ? 9.852 8.245 -14.503 1.00 83.12 187 ILE A C 1
ATOM 1463 O O . ILE A 1 187 ? 10.065 7.590 -13.486 1.00 83.12 187 ILE A O 1
ATOM 1467 N N . LYS A 1 188 ? 8.696 8.173 -15.170 1.00 87.44 188 LYS A N 1
ATOM 1468 C CA . LYS A 1 188 ? 7.567 7.326 -14.756 1.00 87.44 188 LYS A CA 1
ATOM 1469 C C . LYS A 1 188 ? 7.209 6.334 -15.850 1.00 87.44 188 LYS A C 1
ATOM 1471 O O . LYS A 1 188 ? 6.901 6.726 -16.973 1.00 87.44 188 LYS A O 1
ATOM 1476 N N . VAL A 1 189 ? 7.190 5.049 -15.509 1.00 89.19 189 VAL A N 1
ATOM 1477 C CA . VAL A 1 189 ? 6.739 3.981 -16.411 1.00 89.19 189 VAL A CA 1
ATOM 1478 C C . VAL A 1 189 ? 5.608 3.223 -15.743 1.00 89.19 189 VAL A C 1
ATOM 1480 O O . VAL A 1 189 ? 5.761 2.732 -14.628 1.00 89.19 189 VAL A O 1
ATOM 1483 N N . HIS A 1 190 ? 4.462 3.157 -16.414 1.00 88.31 190 HIS A N 1
ATOM 1484 C CA . HIS A 1 190 ? 3.285 2.424 -15.965 1.00 88.31 190 HIS A CA 1
ATOM 1485 C C . HIS A 1 190 ? 3.078 1.203 -16.865 1.00 88.31 190 HIS A C 1
ATOM 1487 O O . HIS A 1 190 ? 3.457 1.228 -18.036 1.00 88.31 190 HIS A O 1
ATOM 1493 N N . ARG A 1 191 ? 2.399 0.169 -16.356 1.00 92.19 191 ARG A N 1
ATOM 1494 C CA . ARG A 1 191 ? 2.052 -1.047 -17.116 1.00 92.19 191 ARG A CA 1
ATOM 1495 C C . ARG A 1 191 ? 1.415 -0.747 -18.472 1.00 92.19 191 ARG A C 1
ATOM 1497 O O . ARG A 1 191 ? 1.812 -1.315 -19.484 1.00 92.19 191 ARG A O 1
ATOM 1504 N N . HIS A 1 192 ? 0.481 0.201 -18.510 1.00 90.38 192 HIS A N 1
ATOM 1505 C CA . HIS A 1 192 ? -0.226 0.549 -19.741 1.00 90.38 192 HIS A CA 1
ATOM 1506 C C . HIS A 1 192 ? 0.681 1.196 -20.804 1.00 90.38 192 HIS A C 1
ATOM 1508 O O . HIS A 1 192 ? 0.381 1.078 -21.989 1.00 90.38 192 HIS A O 1
ATOM 1514 N N . HIS A 1 193 ? 1.809 1.819 -20.422 1.00 89.81 193 HIS A N 1
ATOM 1515 C CA . HIS A 1 193 ? 2.805 2.308 -21.389 1.00 89.81 193 HIS A CA 1
ATOM 1516 C C . HIS A 1 193 ? 3.466 1.156 -22.168 1.00 89.81 193 HIS A C 1
ATOM 1518 O O . HIS A 1 193 ? 3.985 1.380 -23.255 1.00 89.81 193 HIS A O 1
ATOM 1524 N N . LEU A 1 194 ? 3.432 -0.063 -21.621 1.00 92.25 194 LEU A N 1
ATOM 1525 C CA . LEU A 1 194 ? 3.964 -1.290 -22.221 1.00 92.25 194 LEU A CA 1
ATOM 1526 C C . LEU A 1 194 ? 2.850 -2.179 -22.804 1.00 92.25 194 LEU A C 1
ATOM 1528 O O . LEU A 1 194 ? 3.090 -3.334 -23.134 1.00 92.25 194 LEU A O 1
ATOM 1532 N N . GLY A 1 195 ? 1.612 -1.675 -22.892 1.00 92.75 195 GLY A N 1
ATOM 1533 C CA . GLY A 1 195 ? 0.456 -2.455 -23.347 1.00 92.75 195 GLY A CA 1
ATOM 1534 C C . GLY A 1 195 ? -0.050 -3.497 -22.341 1.00 92.75 195 GLY A C 1
ATOM 1535 O O . GLY A 1 195 ? -0.900 -4.313 -22.689 1.00 92.75 195 GLY A O 1
ATOM 1536 N N . LEU A 1 196 ? 0.433 -3.469 -21.095 1.00 92.19 196 LEU A N 1
ATOM 1537 C CA . LEU A 1 196 ? 0.043 -4.418 -20.054 1.00 92.19 196 LEU A CA 1
ATOM 1538 C C . LEU A 1 196 ? -1.210 -3.962 -19.300 1.00 92.19 196 LEU A C 1
ATOM 1540 O O . LEU A 1 196 ? -1.443 -2.768 -19.090 1.00 92.19 196 LEU A O 1
ATOM 1544 N N . CYS A 1 197 ? -1.995 -4.932 -18.829 1.00 93.06 197 CYS A N 1
ATOM 1545 C CA . CYS A 1 197 ? -3.206 -4.671 -18.059 1.00 93.06 197 CYS A CA 1
ATOM 1546 C C . CYS A 1 197 ? -2.911 -4.151 -16.642 1.00 93.06 197 CYS A C 1
ATOM 1548 O O . CYS A 1 197 ? -1.891 -4.472 -16.023 1.00 93.06 197 CYS A O 1
ATOM 1550 N N . TRP A 1 198 ? -3.846 -3.355 -16.125 1.00 89.50 198 TRP A N 1
ATOM 1551 C CA . TRP A 1 198 ? -3.913 -2.900 -14.738 1.00 89.50 198 TRP A CA 1
ATOM 1552 C C . TRP A 1 198 ? -5.381 -2.586 -14.385 1.00 89.50 198 TRP A C 1
ATOM 1554 O O . TRP A 1 198 ? -6.074 -2.033 -15.243 1.00 89.50 198 TRP A O 1
ATOM 1564 N N . PRO A 1 199 ? -5.871 -2.879 -13.163 1.00 89.50 199 PRO A N 1
ATOM 1565 C CA . PRO A 1 199 ? -5.196 -3.577 -12.066 1.00 89.50 199 PRO A CA 1
ATOM 1566 C C . PRO A 1 199 ? -4.988 -5.073 -12.327 1.00 89.50 199 PRO A C 1
ATOM 1568 O O . PRO A 1 199 ? -5.627 -5.662 -13.195 1.00 89.50 199 PRO A O 1
ATOM 1571 N N . LEU A 1 200 ? -4.073 -5.684 -11.570 1.00 90.62 200 LEU A N 1
ATOM 1572 C CA . LEU A 1 200 ? -3.885 -7.137 -11.556 1.00 90.62 200 LEU A CA 1
ATOM 1573 C C . LEU A 1 200 ? -4.729 -7.770 -10.437 1.00 90.62 200 LEU A C 1
ATOM 1575 O O . LEU A 1 200 ? -4.850 -7.154 -9.378 1.00 90.62 200 LEU A O 1
ATOM 1579 N N . PRO A 1 201 ? -5.237 -9.009 -10.607 1.00 87.25 201 PRO A N 1
ATOM 1580 C CA . PRO A 1 201 ? -5.915 -9.732 -9.525 1.00 87.25 201 PRO A CA 1
ATOM 1581 C C . PRO A 1 201 ? -5.024 -9.921 -8.284 1.00 87.25 201 PRO A C 1
ATOM 1583 O O . PRO A 1 201 ? -5.462 -9.719 -7.153 1.00 87.25 201 PRO A O 1
ATOM 1586 N N . ASP A 1 202 ? -3.748 -10.243 -8.511 1.00 89.00 202 ASP A N 1
ATOM 1587 C CA . ASP A 1 202 ? -2.731 -10.419 -7.474 1.00 89.00 202 ASP A CA 1
ATOM 1588 C C . ASP A 1 202 ? -1.575 -9.446 -7.708 1.00 89.00 202 ASP A C 1
ATOM 1590 O O . ASP A 1 202 ? -0.707 -9.666 -8.557 1.00 89.00 202 ASP A O 1
ATOM 1594 N N . THR A 1 203 ? -1.570 -8.350 -6.954 1.00 92.81 203 THR A N 1
ATOM 1595 C CA . THR A 1 203 ? -0.478 -7.375 -6.951 1.00 92.81 203 THR A CA 1
ATOM 1596 C C . THR A 1 203 ? 0.634 -7.803 -5.998 1.00 92.81 203 THR A C 1
ATOM 1598 O O . THR A 1 203 ? 0.441 -8.590 -5.073 1.00 92.81 203 THR A O 1
ATOM 1601 N N . TYR A 1 204 ? 1.831 -7.242 -6.170 1.00 92.19 204 TYR A N 1
ATOM 1602 C CA . TYR A 1 204 ? 2.953 -7.556 -5.291 1.00 92.19 204 TYR A CA 1
ATOM 1603 C C . TYR A 1 204 ? 2.605 -7.292 -3.823 1.00 92.19 204 TYR A C 1
ATOM 1605 O O . TYR A 1 204 ? 2.804 -8.162 -2.981 1.00 92.19 204 TYR A O 1
ATOM 1613 N N . MET A 1 205 ? 2.013 -6.127 -3.546 1.00 91.25 205 MET A N 1
ATOM 1614 C CA . MET A 1 205 ? 1.636 -5.700 -2.196 1.00 91.25 205 MET A CA 1
ATOM 1615 C C . MET A 1 205 ? 0.499 -6.534 -1.615 1.00 91.25 205 MET A C 1
ATOM 1617 O O . MET A 1 205 ? 0.598 -6.947 -0.467 1.00 91.25 205 MET A O 1
ATOM 1621 N N . ASN A 1 206 ? -0.559 -6.810 -2.384 1.00 91.88 206 ASN A N 1
ATOM 1622 C CA . ASN A 1 206 ? -1.700 -7.537 -1.829 1.00 91.88 206 ASN A CA 1
ATOM 1623 C C . ASN A 1 206 ? -1.379 -9.012 -1.517 1.00 91.88 206 ASN A C 1
ATOM 1625 O O . ASN A 1 206 ? -2.087 -9.628 -0.729 1.00 91.88 206 ASN A O 1
ATOM 1629 N N . SER A 1 207 ? -0.289 -9.544 -2.085 1.00 92.44 207 SER A N 1
ATOM 1630 C CA . SER A 1 207 ? 0.239 -10.889 -1.823 1.00 92.44 207 SER A CA 1
ATOM 1631 C C . SER A 1 207 ? 1.203 -10.982 -0.632 1.00 92.44 207 SER A C 1
ATOM 1633 O O . SER A 1 207 ? 1.750 -12.060 -0.391 1.00 92.44 207 SER A O 1
ATOM 1635 N N . LYS A 1 208 ? 1.498 -9.866 0.047 1.00 94.31 208 LYS A N 1
ATOM 1636 C CA . LYS A 1 208 ? 2.444 -9.835 1.170 1.00 94.31 208 LYS A CA 1
ATOM 1637 C C . LYS A 1 208 ? 1.761 -10.219 2.479 1.00 94.31 208 LYS A C 1
ATOM 1639 O O . LYS A 1 208 ? 0.634 -9.764 2.683 1.00 94.31 208 LYS A O 1
ATOM 1644 N N . PRO A 1 209 ? 2.448 -10.964 3.363 1.00 96.81 209 PRO A N 1
ATOM 1645 C CA . PRO A 1 209 ? 1.958 -11.170 4.714 1.00 96.81 209 PRO A CA 1
ATOM 1646 C C . PRO A 1 209 ? 1.876 -9.832 5.443 1.00 96.81 209 PRO A C 1
ATOM 1648 O O . PRO A 1 209 ? 2.640 -8.906 5.148 1.00 96.81 209 PRO A O 1
ATOM 1651 N N . VAL A 1 210 ? 0.950 -9.738 6.390 1.00 97.50 210 VAL A N 1
ATOM 1652 C CA . VAL A 1 210 ? 0.710 -8.520 7.163 1.00 97.50 210 VAL A CA 1
ATOM 1653 C C . VAL A 1 210 ? 0.402 -8.851 8.617 1.00 97.50 210 VAL A C 1
ATOM 1655 O O . VAL A 1 210 ? -0.285 -9.831 8.896 1.00 97.50 210 VAL A O 1
ATOM 1658 N N . ILE A 1 211 ? 0.908 -8.038 9.538 1.00 97.38 211 ILE A N 1
ATOM 1659 C CA . ILE A 1 211 ? 0.552 -8.061 10.956 1.00 97.38 211 ILE A CA 1
ATOM 1660 C C . ILE A 1 211 ? -0.234 -6.799 11.315 1.00 97.38 211 ILE A C 1
ATOM 1662 O O . ILE A 1 211 ? 0.055 -5.709 10.816 1.00 97.38 211 ILE A O 1
ATOM 1666 N N . VAL A 1 212 ? -1.244 -6.948 12.170 1.00 96.75 212 VAL A N 1
ATOM 1667 C CA . VAL A 1 212 ? -1.960 -5.820 12.773 1.00 96.75 212 VAL A CA 1
ATOM 1668 C C . VAL A 1 212 ? -1.315 -5.491 14.115 1.00 96.75 212 VAL A C 1
ATOM 1670 O O . VAL A 1 212 ? -1.155 -6.363 14.965 1.00 96.75 212 VAL A O 1
ATOM 1673 N N . ASN A 1 213 ? -0.930 -4.232 14.295 1.00 94.69 213 ASN A N 1
ATOM 1674 C CA . ASN A 1 213 ? -0.208 -3.749 15.462 1.00 94.69 213 ASN A CA 1
ATOM 1675 C C . ASN A 1 213 ? -0.742 -2.380 15.902 1.00 94.69 213 ASN A C 1
ATOM 1677 O O . ASN A 1 213 ? -0.153 -1.332 15.635 1.00 94.69 213 ASN A O 1
ATOM 1681 N N . MET A 1 214 ? -1.892 -2.378 16.568 1.00 91.62 214 MET A N 1
ATOM 1682 C CA . MET A 1 214 ? -2.600 -1.151 16.911 1.00 91.62 214 MET A CA 1
ATOM 1683 C C . MET A 1 214 ? -1.934 -0.386 18.059 1.00 91.62 214 MET A C 1
ATOM 1685 O O . MET A 1 214 ? -2.029 0.834 18.083 1.00 91.62 214 MET A O 1
ATOM 1689 N N . ASN A 1 215 ? -1.220 -1.059 18.973 1.00 79.06 215 ASN A N 1
ATOM 1690 C CA . ASN A 1 215 ? -0.471 -0.445 20.089 1.00 79.06 215 ASN A CA 1
ATOM 1691 C C . ASN A 1 215 ? -1.223 0.698 20.806 1.00 79.06 215 ASN A C 1
ATOM 1693 O O . ASN A 1 215 ? -0.623 1.675 21.262 1.00 79.06 215 ASN A O 1
ATOM 1697 N N . LEU A 1 216 ? -2.546 0.561 20.943 1.00 75.94 216 LEU A N 1
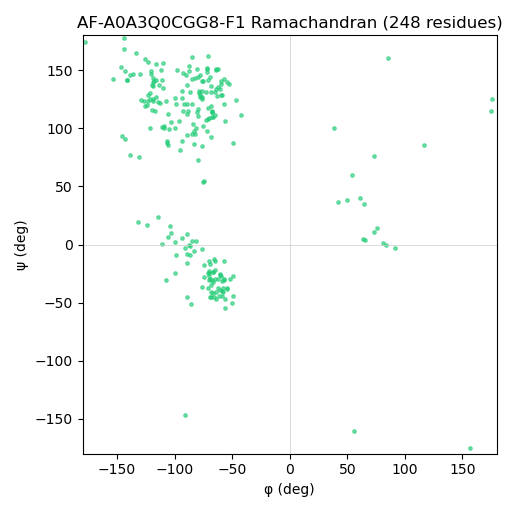ATOM 1698 C CA . LEU A 1 216 ? -3.411 1.610 21.477 1.00 75.94 216 LEU A CA 1
ATOM 1699 C C . LEU A 1 216 ? -3.432 1.668 23.008 1.00 75.94 216 LEU A C 1
ATOM 1701 O O . LEU A 1 216 ? -4.091 2.531 23.563 1.00 75.94 216 LEU A O 1
ATOM 1705 N N . ASN A 1 217 ? -2.654 0.833 23.706 1.00 67.12 217 ASN A N 1
ATOM 1706 C CA . ASN A 1 217 ? -2.577 0.798 25.177 1.00 67.12 217 ASN A CA 1
ATOM 1707 C C . ASN A 1 217 ? -2.179 2.145 25.819 1.00 67.12 217 ASN A C 1
ATOM 1709 O O . ASN A 1 217 ? -2.283 2.305 27.030 1.00 67.12 217 ASN A O 1
ATOM 1713 N N . LYS A 1 218 ? -1.674 3.094 25.021 1.00 63.16 218 LYS A N 1
ATOM 1714 C CA . LYS A 1 218 ? -1.322 4.458 25.443 1.00 63.16 218 LYS A CA 1
ATOM 1715 C C . LYS A 1 218 ? -2.482 5.455 25.333 1.00 63.16 218 LYS A C 1
ATOM 1717 O O . LYS A 1 218 ? -2.331 6.586 25.786 1.00 63.16 218 LYS A O 1
ATOM 1722 N N . TYR A 1 219 ? -3.601 5.061 24.733 1.00 65.44 219 TYR A N 1
ATOM 1723 C CA . TYR A 1 219 ? -4.760 5.907 24.479 1.00 65.44 219 TYR A CA 1
ATOM 1724 C C . TYR A 1 219 ? -5.966 5.335 25.223 1.00 65.44 219 TYR A C 1
ATOM 1726 O O . TYR A 1 219 ? -6.345 4.187 25.010 1.00 65.44 219 TYR A O 1
ATOM 1734 N N . ASP A 1 220 ? -6.589 6.141 26.081 1.00 63.66 220 ASP A N 1
ATOM 1735 C CA . ASP A 1 220 ? -7.909 5.823 26.633 1.00 63.66 220 ASP A CA 1
ATOM 1736 C C . ASP A 1 220 ? -8.966 6.186 25.578 1.00 63.66 220 ASP A C 1
ATOM 1738 O O . ASP A 1 220 ? -9.588 7.249 25.600 1.00 63.66 220 ASP A O 1
ATOM 1742 N N . CYS A 1 221 ? -9.027 5.369 24.525 1.00 66.00 221 CYS A N 1
ATOM 1743 C CA . CYS A 1 221 ? -9.787 5.654 23.316 1.00 66.00 221 CYS A CA 1
ATOM 1744 C C . CYS A 1 221 ? -11.091 4.850 23.276 1.00 66.00 221 CYS A C 1
ATOM 1746 O O . CYS A 1 221 ? -11.102 3.662 22.953 1.00 66.00 221 CYS A O 1
ATOM 1748 N N . ALA A 1 222 ? -12.214 5.522 23.533 1.00 74.94 222 ALA A N 1
ATOM 1749 C CA . ALA A 1 222 ? -13.541 4.999 23.229 1.00 74.94 222 ALA A CA 1
ATOM 1750 C C . ALA A 1 222 ? -13.865 5.271 21.752 1.00 74.94 222 ALA A C 1
ATOM 1752 O O . ALA A 1 222 ? -14.429 6.306 21.396 1.00 74.94 222 ALA A O 1
ATOM 1753 N N . PHE A 1 223 ? -13.451 4.365 20.868 1.00 81.12 223 PHE A N 1
ATOM 1754 C CA . PHE A 1 223 ? -13.793 4.458 19.453 1.00 81.12 223 PHE A CA 1
ATOM 1755 C C . PHE A 1 223 ? -15.268 4.142 19.202 1.00 81.12 223 PHE A C 1
ATOM 1757 O O . PHE A 1 223 ? -15.853 3.280 19.854 1.00 81.12 223 PHE A O 1
ATOM 1764 N N . ASP A 1 224 ? -15.842 4.786 18.186 1.00 79.62 224 ASP A N 1
ATOM 1765 C CA . ASP A 1 224 ? -17.122 4.350 17.634 1.00 79.62 224 ASP A CA 1
ATOM 1766 C C . ASP A 1 224 ? -17.006 2.905 17.119 1.00 79.62 224 ASP A C 1
ATOM 1768 O O . ASP A 1 224 ? -16.014 2.534 16.478 1.00 79.62 224 ASP A O 1
ATOM 1772 N N . ASN A 1 225 ? -18.028 2.095 17.392 1.00 75.31 225 ASN A N 1
ATOM 1773 C CA . ASN A 1 225 ? -18.048 0.672 17.078 1.00 75.31 225 ASN A CA 1
ATOM 1774 C C . ASN A 1 225 ? -17.862 0.397 15.583 1.00 75.31 225 ASN A C 1
ATOM 1776 O O . ASN A 1 225 ? -17.269 -0.620 15.219 1.00 75.31 225 ASN A O 1
ATOM 1780 N N . GLU A 1 226 ? -18.339 1.310 14.737 1.00 79.88 226 GLU A N 1
ATOM 1781 C CA . GLU A 1 226 ? -18.282 1.185 13.281 1.00 79.88 226 GLU A CA 1
ATOM 1782 C C . GLU A 1 226 ? -16.976 1.708 12.664 1.00 79.88 226 GLU A C 1
ATOM 1784 O O . GLU A 1 226 ? -16.737 1.489 11.475 1.00 79.88 226 GLU A O 1
ATOM 1789 N N . CYS A 1 227 ? -16.104 2.381 13.425 1.00 87.00 227 CYS A N 1
ATOM 1790 C CA . CYS A 1 227 ? -14.899 2.972 12.846 1.00 87.00 227 CYS A CA 1
ATOM 1791 C C . CYS A 1 227 ? -13.767 1.945 12.656 1.00 87.00 227 CYS A C 1
ATOM 1793 O O . CYS A 1 227 ? -13.623 0.986 13.420 1.00 87.00 227 CYS A O 1
ATOM 1795 N N . LEU A 1 228 ? -12.914 2.181 11.651 1.00 91.25 228 LEU A N 1
ATOM 1796 C CA . LEU A 1 228 ? -11.825 1.265 11.291 1.00 91.25 228 LEU A CA 1
ATOM 1797 C C . LEU A 1 228 ? -10.856 1.001 12.447 1.00 91.25 228 LEU A C 1
ATOM 1799 O O . LEU A 1 228 ? -10.413 -0.130 12.615 1.00 91.25 228 LEU A O 1
ATOM 1803 N N . PHE A 1 229 ? -10.560 2.007 13.274 1.00 91.75 229 PHE A N 1
ATOM 1804 C CA . PHE A 1 229 ? -9.670 1.844 14.428 1.00 91.75 229 PHE A CA 1
ATOM 1805 C C . PHE A 1 229 ? -10.187 0.783 15.402 1.00 91.75 229 PHE A C 1
ATOM 1807 O O . PHE A 1 229 ? -9.418 -0.078 15.821 1.00 91.75 229 PHE A O 1
ATOM 1814 N N . ASN A 1 230 ? -11.490 0.793 15.703 1.00 90.25 230 ASN A N 1
ATOM 1815 C CA . ASN A 1 230 ? -12.095 -0.208 16.576 1.00 90.25 230 ASN A CA 1
ATOM 1816 C C . ASN A 1 230 ? -12.076 -1.601 15.939 1.00 90.25 230 ASN A C 1
ATOM 1818 O O . ASN A 1 230 ? -11.770 -2.591 16.596 1.00 90.25 230 ASN A O 1
ATOM 1822 N N . GLN A 1 231 ? -12.371 -1.685 14.641 1.00 91.19 231 GLN A N 1
ATOM 1823 C CA . GLN A 1 231 ? -12.364 -2.963 13.932 1.00 91.19 231 GLN A CA 1
ATOM 1824 C C . GLN A 1 231 ? -10.958 -3.581 13.881 1.00 91.19 231 GLN A C 1
ATOM 1826 O O . GLN A 1 231 ? -10.816 -4.775 14.128 1.00 91.19 231 GLN A O 1
ATOM 1831 N N . PHE A 1 232 ? -9.913 -2.781 13.644 1.00 93.31 232 PHE A N 1
ATOM 1832 C CA . PHE A 1 232 ? -8.530 -3.263 13.706 1.00 93.31 232 PHE A CA 1
ATOM 1833 C C . PHE A 1 232 ? -8.074 -3.588 15.128 1.00 93.31 232 PHE A C 1
ATOM 1835 O O . PHE A 1 232 ? -7.291 -4.515 15.309 1.00 93.31 232 PHE A O 1
ATOM 1842 N N . LEU A 1 233 ? -8.591 -2.893 16.144 1.00 91.38 233 LEU A N 1
ATOM 1843 C CA . LEU A 1 233 ? -8.316 -3.221 17.541 1.00 91.38 233 LEU A CA 1
ATOM 1844 C C . LEU A 1 233 ? -8.827 -4.625 17.913 1.00 91.38 233 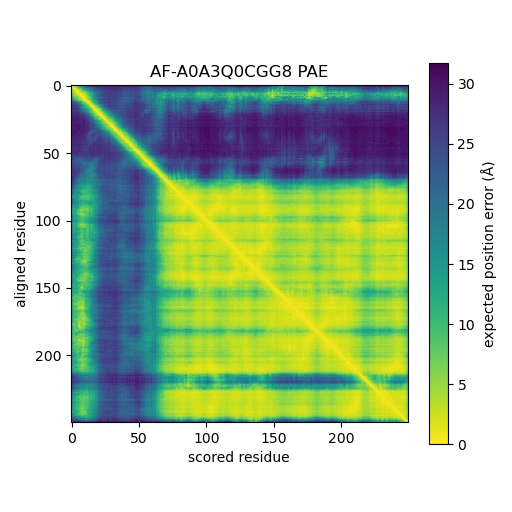LEU A C 1
ATOM 1846 O O . LEU A 1 233 ? -8.136 -5.350 18.623 1.00 91.38 233 LEU A O 1
ATOM 1850 N N . LYS A 1 234 ? -9.987 -5.050 17.384 1.00 91.12 234 LYS A N 1
ATOM 1851 C CA . LYS A 1 234 ? -10.526 -6.414 17.588 1.00 91.12 234 LYS A CA 1
ATOM 1852 C C . LYS A 1 234 ? -9.602 -7.518 17.056 1.00 91.12 234 LYS A C 1
ATOM 1854 O O . LYS A 1 234 ? -9.673 -8.650 17.528 1.00 91.12 234 LYS A O 1
ATOM 1859 N N . ILE A 1 235 ? -8.764 -7.197 16.072 1.00 93.25 235 ILE A N 1
ATOM 1860 C CA . ILE A 1 235 ? -7.818 -8.125 15.444 1.00 93.25 235 ILE A CA 1
ATOM 1861 C C . ILE A 1 235 ? -6.358 -7.743 15.719 1.00 93.25 235 ILE A C 1
ATOM 1863 O O . ILE A 1 235 ? -5.466 -8.125 14.961 1.00 93.25 235 ILE A O 1
ATOM 1867 N N . ASP A 1 236 ? -6.096 -6.998 16.799 1.00 93.88 236 ASP A N 1
ATOM 1868 C CA . ASP A 1 236 ? -4.734 -6.630 17.179 1.00 93.88 236 ASP A CA 1
ATOM 1869 C C . ASP A 1 236 ? -3.858 -7.877 17.374 1.00 93.88 236 ASP A C 1
ATOM 1871 O O . ASP A 1 236 ? -4.306 -8.916 17.867 1.00 93.88 236 ASP A O 1
ATOM 1875 N N . LYS A 1 237 ? -2.596 -7.772 16.953 1.00 94.00 237 LYS A N 1
ATOM 1876 C CA . LYS A 1 237 ? -1.585 -8.843 16.942 1.00 94.00 237 LYS A CA 1
ATOM 1877 C C . LYS A 1 237 ? -1.894 -10.036 16.036 1.00 94.00 237 LYS A C 1
ATOM 1879 O O . LYS A 1 237 ? -1.108 -10.985 16.010 1.00 94.00 237 LYS A O 1
ATOM 1884 N N . GLN A 1 238 ? -2.978 -10.009 15.261 1.00 95.81 238 GLN A N 1
ATOM 1885 C CA . GLN A 1 238 ? -3.234 -11.049 14.267 1.00 95.81 238 GLN A CA 1
ATOM 1886 C C . GLN A 1 238 ? -2.321 -10.879 13.047 1.00 95.81 238 GLN A C 1
ATOM 1888 O O . GLN A 1 238 ? -2.062 -9.766 12.581 1.00 95.81 238 GLN A O 1
ATOM 1893 N N . LYS A 1 239 ? -1.843 -12.012 12.521 1.00 96.69 239 LYS A N 1
ATOM 1894 C CA . LYS A 1 239 ? -1.035 -12.102 11.301 1.00 96.69 239 LYS A CA 1
ATOM 1895 C C . LYS A 1 239 ? -1.863 -12.766 10.208 1.00 96.69 239 LYS A C 1
ATOM 1897 O O . LYS A 1 239 ? -2.497 -13.789 10.443 1.00 96.69 239 LYS A O 1
ATOM 1902 N N . PHE A 1 240 ? -1.820 -12.190 9.016 1.00 96.75 240 PHE A N 1
ATOM 1903 C CA . PHE A 1 240 ? -2.482 -12.697 7.823 1.00 96.75 240 PHE A CA 1
ATOM 1904 C C . PHE A 1 240 ? -1.427 -13.061 6.782 1.00 96.75 240 PHE A C 1
ATOM 1906 O O . PHE A 1 240 ? -0.445 -12.334 6.598 1.00 96.75 240 PHE A O 1
ATOM 1913 N N . ASP A 1 241 ? -1.652 -14.157 6.060 1.00 96.19 241 ASP A N 1
ATOM 1914 C CA . ASP A 1 241 ? -0.739 -14.615 5.007 1.00 96.19 241 ASP A CA 1
ATOM 1915 C C . ASP A 1 241 ? -0.659 -13.627 3.839 1.00 96.19 241 ASP A C 1
ATOM 1917 O O . ASP A 1 241 ? 0.376 -13.517 3.173 1.00 96.19 241 ASP A O 1
ATOM 1921 N N . ARG A 1 242 ? -1.750 -12.893 3.579 1.00 95.06 242 ARG A N 1
ATOM 1922 C CA . ARG A 1 242 ? -1.827 -11.877 2.529 1.00 95.06 242 ARG A CA 1
ATOM 1923 C C . ARG A 1 242 ? -2.626 -10.668 2.998 1.00 95.06 242 ARG A C 1
ATOM 1925 O O . ARG A 1 242 ? -3.680 -10.813 3.606 1.00 95.06 242 ARG A O 1
ATOM 1932 N N . LEU A 1 243 ? -2.191 -9.472 2.608 1.00 94.94 243 LEU A N 1
ATOM 1933 C CA . LEU A 1 243 ? -2.892 -8.217 2.895 1.00 94.94 243 LEU A CA 1
ATOM 1934 C C . LEU A 1 243 ? -4.357 -8.223 2.431 1.00 94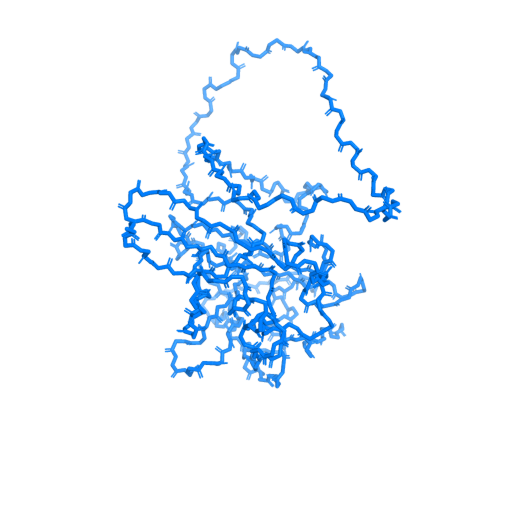.94 243 LEU A C 1
ATOM 1936 O O . LEU A 1 243 ? -5.221 -7.687 3.118 1.00 94.94 243 LEU A O 1
ATOM 1940 N N . LYS A 1 244 ? -4.649 -8.843 1.283 1.00 91.50 244 LYS A N 1
ATOM 1941 C CA . LYS A 1 244 ? -6.025 -8.948 0.770 1.00 91.5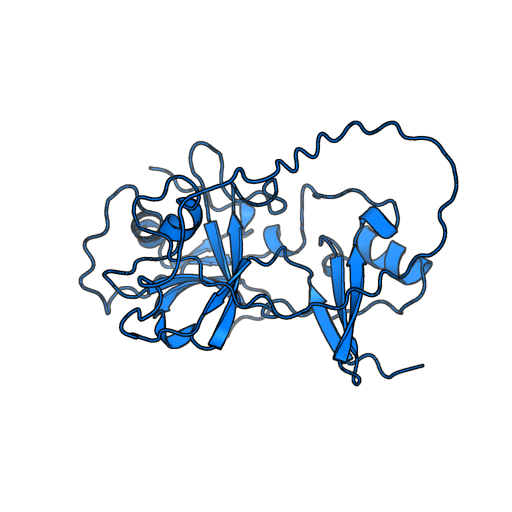0 244 LYS A CA 1
ATOM 1942 C C . LYS A 1 244 ? -6.933 -9.886 1.574 1.00 91.50 244 LYS A C 1
ATOM 1944 O O . LYS A 1 244 ? -8.137 -9.859 1.354 1.00 91.50 244 LYS A O 1
ATOM 1949 N N . ASP A 1 245 ? -6.370 -10.724 2.445 1.00 92.31 245 ASP A N 1
ATOM 1950 C CA . ASP A 1 245 ? -7.140 -11.686 3.244 1.00 92.31 245 ASP A CA 1
ATOM 1951 C C . ASP A 1 245 ? -7.737 -11.040 4.504 1.00 92.31 245 ASP A C 1
ATOM 1953 O O . ASP A 1 245 ? -8.524 -11.675 5.202 1.00 92.31 245 ASP A O 1
ATOM 1957 N N . ILE A 1 246 ? -7.407 -9.773 4.783 1.00 92.06 246 ILE A N 1
ATOM 1958 C CA . ILE A 1 246 ? -8.046 -9.013 5.855 1.00 92.06 246 ILE A CA 1
ATOM 1959 C C . ILE A 1 246 ? -9.502 -8.754 5.474 1.00 92.06 246 ILE A C 1
ATOM 1961 O O . ILE A 1 246 ? -9.811 -7.935 4.606 1.00 92.06 246 ILE A O 1
ATOM 1965 N N . MET A 1 247 ? -10.393 -9.431 6.186 1.00 84.25 247 MET A N 1
ATOM 1966 C CA . MET A 1 247 ? -11.830 -9.222 6.146 1.00 84.25 247 MET A CA 1
ATOM 1967 C C . MET A 1 247 ? -12.270 -8.828 7.550 1.00 84.25 247 MET A C 1
ATOM 1969 O O . MET A 1 247 ? -12.107 -9.598 8.492 1.00 84.25 247 MET A O 1
ATOM 1973 N N . LEU A 1 248 ? -12.778 -7.606 7.698 1.00 82.38 248 LEU A N 1
ATOM 1974 C CA . LEU A 1 248 ? -13.334 -7.151 8.966 1.00 82.38 248 LEU A CA 1
ATOM 1975 C C . LEU A 1 248 ? -14.785 -7.631 9.037 1.00 82.38 248 LEU A C 1
ATOM 1977 O O . LEU A 1 248 ? -15.657 -7.094 8.351 1.00 82.38 248 LEU A O 1
ATOM 1981 N N . ASP A 1 249 ? -15.010 -8.679 9.826 1.00 64.44 249 ASP A N 1
ATOM 1982 C CA . ASP A 1 249 ? -16.343 -9.109 10.234 1.00 64.44 249 ASP A CA 1
ATOM 1983 C C . ASP A 1 249 ? -16.862 -8.155 11.323 1.00 64.44 249 ASP A C 1
ATOM 1985 O O . ASP A 1 249 ? -16.103 -7.682 12.173 1.00 64.44 249 ASP A O 1
ATOM 1989 N N . VAL A 1 250 ? -18.153 -7.822 11.255 1.00 50.88 250 VAL A N 1
ATOM 1990 C CA . VAL A 1 250 ? -18.820 -6.909 12.207 1.00 50.88 250 VAL A CA 1
ATOM 1991 C C . VAL A 1 250 ? -18.854 -7.530 13.595 1.00 50.88 250 VAL A C 1
ATOM 1993 O O . VAL A 1 250 ? -19.435 -8.632 13.698 1.00 50.88 250 VAL A O 1
#